Protein AF-A0AAW1QPU3-F1 (afdb_monomer)

Secondary structure (DSSP, 8-state):
------------------------PPP--PPPPPPPPHHHHHHHHHHHHTTT-GGGGEEEEEEE-TTS-EEEEEEE---BSTTSS-EEEEEETTSHHHHHHHHT--EEEEEEEETTTTEEEEEEEEEEEE-TT---HHHHHHHHHHHHTS-HHHHHTTTSSPTTSPP--GGGG-PPPPPTTSPPPTTEEEEEEEEEEEEEEETTTTEEEEEEEEE-TTS-EEEEEEEE--

Structure (mmCIF, N/CA/C/O backbone):
data_AF-A0AAW1QPU3-F1
#
_entry.id   AF-A0AAW1QPU3-F1
#
loop_
_atom_site.group_PDB
_atom_site.id
_atom_site.type_symbol
_atom_site.label_atom_id
_atom_site.label_alt_id
_atom_site.label_comp_id
_atom_site.label_asym_id
_atom_site.label_entity_id
_atom_site.label_seq_id
_atom_site.pdbx_PDB_ins_code
_atom_site.Cartn_x
_atom_site.Cartn_y
_atom_site.Cartn_z
_atom_site.occupancy
_atom_site.B_iso_or_equiv
_atom_site.auth_seq_id
_atom_site.auth_comp_id
_atom_site.auth_asym_id
_atom_site.auth_atom_id
_atom_site.pdbx_PDB_model_num
ATOM 1 N N . MET A 1 1 ? -73.238 76.277 -28.453 1.00 35.28 1 MET A N 1
ATOM 2 C CA . MET A 1 1 ? -73.235 77.419 -27.515 1.00 35.28 1 MET A CA 1
ATOM 3 C C . MET A 1 1 ? -72.398 77.045 -26.301 1.00 35.28 1 MET A C 1
ATOM 5 O O . MET A 1 1 ? -72.672 76.022 -25.701 1.00 35.28 1 MET A O 1
ATOM 9 N N . LEU A 1 2 ? -71.354 77.845 -26.065 1.00 37.78 2 LEU A N 1
ATOM 10 C CA . LEU A 1 2 ? -70.675 78.222 -24.812 1.00 37.78 2 LEU A CA 1
ATOM 11 C C . LEU A 1 2 ? -70.796 77.368 -23.531 1.00 37.78 2 LEU A C 1
ATOM 13 O O . LEU A 1 2 ? -71.891 77.138 -23.033 1.00 37.78 2 LEU A O 1
ATOM 17 N N . GLY A 1 3 ? -69.636 77.164 -22.887 1.00 34.03 3 GLY A N 1
ATOM 18 C CA . GLY A 1 3 ? -69.500 77.151 -21.419 1.00 34.03 3 GLY A CA 1
ATOM 19 C C . GLY A 1 3 ? -68.443 76.172 -20.895 1.00 34.03 3 GLY A C 1
ATOM 20 O O . GLY A 1 3 ? -68.770 75.029 -20.630 1.00 34.03 3 GLY A O 1
ATOM 21 N N . ARG A 1 4 ? -67.152 76.538 -20.916 1.00 39.69 4 ARG A N 1
ATOM 22 C CA . ARG A 1 4 ? -66.326 77.007 -19.768 1.00 39.69 4 ARG A CA 1
ATOM 23 C C . ARG A 1 4 ? -65.767 75.903 -18.842 1.00 39.69 4 ARG A C 1
ATOM 25 O O . ARG A 1 4 ? -66.503 75.267 -18.103 1.00 39.69 4 ARG A O 1
ATOM 32 N N . GLN A 1 5 ? -64.431 75.800 -18.826 1.00 38.72 5 GLN A N 1
ATOM 33 C CA . GLN A 1 5 ? -63.615 75.318 -17.694 1.00 38.72 5 GLN A CA 1
ATOM 34 C C . GLN A 1 5 ? -63.672 76.311 -16.510 1.00 38.72 5 GLN A C 1
ATOM 36 O O . GLN A 1 5 ? -64.099 77.457 -16.697 1.00 38.72 5 GLN A O 1
ATOM 41 N N . PRO A 1 6 ? -63.186 75.914 -15.317 1.00 51.56 6 PRO A N 1
ATOM 42 C CA . PRO A 1 6 ? -61.872 76.422 -14.897 1.00 51.56 6 PRO A CA 1
ATOM 43 C C . PRO A 1 6 ? -61.001 75.404 -14.125 1.00 51.56 6 PRO A C 1
ATOM 45 O O . PRO A 1 6 ? -61.334 74.233 -13.985 1.00 51.56 6 PRO A O 1
ATOM 48 N N . ALA A 1 7 ? -59.833 75.895 -13.710 1.00 38.59 7 ALA A N 1
ATOM 49 C CA . ALA A 1 7 ? -58.580 75.199 -13.471 1.00 38.59 7 ALA A CA 1
ATOM 50 C C . ALA A 1 7 ? -58.258 74.849 -12.004 1.00 38.59 7 ALA A C 1
ATOM 52 O O . ALA A 1 7 ? -58.725 75.516 -11.090 1.00 38.59 7 ALA A O 1
ATOM 53 N N . GLY A 1 8 ? -57.323 73.898 -11.855 1.00 33.78 8 GLY A N 1
ATOM 54 C CA . GLY A 1 8 ? -56.148 73.983 -10.975 1.00 33.78 8 GLY A CA 1
ATOM 55 C C . GLY A 1 8 ? -56.312 73.638 -9.491 1.00 33.78 8 GLY A C 1
ATOM 56 O O . GLY A 1 8 ? -56.999 74.343 -8.767 1.00 33.78 8 GLY A O 1
ATOM 57 N N . LEU A 1 9 ? -55.559 72.636 -9.021 1.00 33.91 9 LEU A N 1
ATOM 58 C CA . LEU A 1 9 ? -54.462 72.802 -8.051 1.00 33.91 9 LEU A CA 1
ATOM 59 C C . LEU A 1 9 ? -53.760 71.456 -7.795 1.00 33.91 9 LEU A C 1
ATOM 61 O O . LEU A 1 9 ? -54.367 70.391 -7.816 1.00 33.91 9 LEU A O 1
ATOM 65 N N . SER A 1 10 ? -52.447 71.563 -7.639 1.00 35.38 10 SER A N 1
ATOM 66 C CA . SER A 1 10 ? -51.419 70.544 -7.435 1.00 35.38 10 SER A CA 1
ATOM 67 C C . SER A 1 10 ? -51.525 69.812 -6.100 1.00 35.38 10 SER A C 1
ATOM 69 O O . SER A 1 10 ? -51.791 70.465 -5.095 1.00 35.38 10 SER A O 1
ATOM 71 N N . ASP A 1 11 ? -51.119 68.540 -6.057 1.00 37.78 11 ASP A N 1
ATOM 72 C CA . ASP A 1 11 ? -50.381 68.056 -4.891 1.00 37.78 11 ASP A CA 1
ATOM 73 C C . ASP A 1 11 ? -49.365 66.964 -5.248 1.00 37.78 11 ASP A C 1
ATOM 75 O O . ASP A 1 11 ? -49.615 66.075 -6.065 1.00 37.78 11 ASP A O 1
ATOM 79 N N . HIS A 1 12 ? -48.179 67.103 -4.663 1.00 37.47 12 HIS A N 1
ATOM 80 C CA . HIS A 1 12 ? -47.008 66.262 -4.866 1.00 37.47 12 HIS A CA 1
ATOM 81 C C . HIS A 1 12 ? -47.220 64.883 -4.230 1.00 37.47 12 HIS A C 1
ATOM 83 O O . HIS A 1 12 ? -47.425 64.786 -3.022 1.00 37.47 12 HIS A O 1
ATOM 89 N N . HIS A 1 13 ? -47.083 63.805 -5.007 1.00 38.84 13 HIS A N 1
ATOM 90 C CA . HIS A 1 13 ? -46.934 62.460 -4.452 1.00 38.84 13 HIS A CA 1
ATOM 91 C C . HIS A 1 13 ? -45.531 61.932 -4.748 1.00 38.84 13 HIS A C 1
ATOM 93 O O . HIS A 1 13 ? -45.105 61.846 -5.897 1.00 38.84 13 HIS A O 1
ATOM 99 N N . LEU A 1 14 ? -44.800 61.671 -3.668 1.00 39.53 14 LEU A N 1
ATOM 100 C CA . LEU A 1 14 ? -43.432 61.174 -3.634 1.00 39.53 14 LEU A CA 1
ATOM 101 C C . LEU A 1 14 ? -43.383 59.728 -4.148 1.00 39.53 14 LEU A C 1
ATOM 103 O O . LEU A 1 14 ? -44.064 58.853 -3.616 1.00 39.53 14 LEU A O 1
ATOM 107 N N . ASP A 1 15 ? -42.535 59.480 -5.146 1.00 37.28 15 ASP A N 1
ATOM 108 C CA . ASP A 1 15 ? -42.188 58.143 -5.626 1.00 37.28 15 ASP A CA 1
ATOM 109 C C . ASP A 1 15 ? -41.466 57.346 -4.525 1.00 37.28 15 ASP A C 1
ATOM 111 O O . ASP A 1 15 ? -40.251 57.456 -4.327 1.00 37.28 15 ASP A O 1
ATOM 115 N N . HIS A 1 16 ? -42.202 56.489 -3.818 1.00 40.72 16 HIS A N 1
ATOM 116 C CA . HIS A 1 16 ? -41.609 55.413 -3.031 1.00 40.72 16 HIS A CA 1
ATOM 117 C C . HIS A 1 16 ? -41.095 54.326 -3.985 1.00 40.72 16 HIS A C 1
ATOM 119 O O . HIS A 1 16 ? -41.823 53.423 -4.392 1.00 40.72 16 HIS A O 1
ATOM 125 N N . LYS A 1 17 ? -39.802 54.394 -4.328 1.00 38.78 17 LYS A N 1
ATOM 126 C CA . LYS A 1 17 ? -39.070 53.262 -4.910 1.00 38.78 17 LYS A CA 1
ATOM 127 C C . LYS A 1 17 ? -39.096 52.094 -3.922 1.00 38.78 17 LYS A C 1
ATOM 129 O O . LYS A 1 17 ? -38.328 52.060 -2.964 1.00 38.78 17 LYS A O 1
ATOM 134 N N . SER A 1 18 ? -39.964 51.119 -4.169 1.00 37.56 18 SER A N 1
ATOM 135 C CA . SER A 1 18 ? -39.909 49.804 -3.539 1.00 37.56 18 SER A CA 1
ATOM 136 C C . SER A 1 18 ? -38.673 49.063 -4.056 1.00 37.56 18 SER A C 1
ATOM 138 O O . SER A 1 18 ? -38.676 48.516 -5.160 1.00 37.56 18 SER A O 1
ATOM 140 N N . HIS A 1 19 ? -37.587 49.069 -3.287 1.00 38.06 19 HIS A N 1
ATOM 141 C CA . HIS A 1 19 ? -36.479 48.145 -3.504 1.00 38.06 19 HIS A CA 1
ATOM 142 C C . HIS A 1 19 ? -36.934 46.740 -3.109 1.00 38.06 19 HIS A C 1
ATOM 144 O O . HIS A 1 19 ? -37.002 46.397 -1.931 1.00 38.06 19 HIS A O 1
ATOM 150 N N . SER A 1 20 ? -37.273 45.932 -4.113 1.00 37.44 20 SER A N 1
ATOM 151 C CA . SER A 1 20 ? -37.381 44.485 -3.982 1.00 37.44 20 SER A CA 1
ATOM 152 C C . SER A 1 20 ? -36.000 43.938 -3.625 1.00 37.44 20 SER A C 1
ATOM 154 O O . SER A 1 20 ? -35.116 43.867 -4.480 1.00 37.44 20 SER A O 1
ATOM 156 N N . ALA A 1 21 ? -35.795 43.600 -2.354 1.00 40.22 21 ALA A N 1
ATOM 157 C CA . ALA A 1 21 ? -34.623 42.862 -1.920 1.00 40.22 21 ALA A CA 1
ATOM 158 C C . ALA A 1 21 ? -34.667 41.467 -2.558 1.00 40.22 21 ALA A C 1
ATOM 160 O O . ALA A 1 21 ? -35.542 40.655 -2.259 1.00 40.22 21 ALA A O 1
ATOM 161 N N . THR A 1 22 ? -33.743 41.212 -3.478 1.00 39.28 22 THR A N 1
ATOM 162 C CA . THR A 1 22 ? -33.449 39.884 -4.011 1.00 39.28 22 THR A CA 1
ATOM 163 C C . THR A 1 22 ? -33.111 38.960 -2.835 1.00 39.28 22 THR A C 1
ATOM 165 O O . THR A 1 22 ? -32.303 39.361 -1.992 1.00 39.28 22 THR A O 1
ATOM 168 N N . PRO A 1 23 ? -33.689 37.750 -2.724 1.00 41.44 23 PRO A N 1
ATOM 169 C CA . PRO A 1 23 ? -33.280 36.826 -1.679 1.00 41.44 23 PRO A CA 1
ATOM 170 C C . PRO A 1 23 ? -31.808 36.479 -1.904 1.00 41.44 23 PRO A C 1
ATOM 172 O O . PRO A 1 23 ? -31.419 36.012 -2.975 1.00 41.44 23 PRO A O 1
ATOM 175 N N . ILE A 1 24 ? -30.989 36.766 -0.893 1.00 47.94 24 ILE A N 1
ATOM 176 C CA . ILE A 1 24 ? -29.599 36.332 -0.817 1.00 47.94 24 ILE A CA 1
ATOM 177 C C . ILE A 1 24 ? -29.650 34.808 -0.881 1.00 47.94 24 ILE A C 1
ATOM 179 O O . ILE A 1 24 ? -30.160 34.164 0.035 1.00 47.94 24 ILE A O 1
ATOM 183 N N . GLY A 1 25 ? -29.211 34.246 -2.008 1.00 38.62 25 GLY A N 1
ATOM 184 C CA . GLY A 1 25 ? -29.101 32.806 -2.171 1.00 38.62 25 GLY A CA 1
ATOM 185 C C . GLY A 1 25 ? -28.270 32.249 -1.024 1.00 38.62 25 GLY A C 1
ATOM 186 O O . GLY A 1 25 ? -27.187 32.765 -0.743 1.00 38.62 25 GLY A O 1
ATOM 187 N N . ASN A 1 26 ? -28.798 31.228 -0.346 1.00 44.78 26 ASN A N 1
ATOM 188 C CA . ASN A 1 26 ? -28.028 30.467 0.626 1.00 44.78 26 ASN A CA 1
ATOM 189 C C . ASN A 1 26 ? -26.702 30.072 -0.037 1.00 44.78 26 ASN A C 1
ATOM 191 O O . ASN A 1 26 ? -26.741 29.508 -1.137 1.00 44.78 26 ASN A O 1
ATOM 195 N N . PRO A 1 27 ? -25.541 30.371 0.575 1.00 42.47 27 PRO A N 1
ATOM 196 C CA . PRO A 1 27 ? -24.282 29.885 0.049 1.00 42.47 27 PRO A CA 1
ATOM 197 C C . PRO A 1 27 ? -24.395 28.368 -0.034 1.00 42.47 27 PRO A C 1
ATOM 199 O O . PRO A 1 27 ? -24.762 27.716 0.944 1.00 42.47 27 PRO A O 1
ATOM 202 N N . CYS A 1 28 ? -24.163 27.854 -1.243 1.00 47.62 28 CYS A N 1
ATOM 203 C CA . CYS A 1 28 ? -24.098 26.440 -1.563 1.00 47.62 28 CYS A CA 1
ATOM 204 C C . CYS A 1 28 ? -23.269 25.759 -0.469 1.00 47.62 28 CYS A C 1
ATOM 206 O O . CYS A 1 28 ? -22.056 25.963 -0.399 1.00 47.62 28 CYS A O 1
ATOM 208 N N . GLN A 1 29 ? -23.940 25.056 0.448 1.00 43.00 29 GLN A N 1
ATOM 209 C CA . GLN A 1 29 ? -23.271 24.276 1.474 1.00 43.00 29 GLN A CA 1
ATOM 210 C C . GLN A 1 29 ? -22.573 23.157 0.719 1.00 43.00 29 GLN A C 1
ATOM 212 O O . GLN A 1 29 ? -23.202 22.182 0.314 1.00 43.00 29 GLN A O 1
ATOM 217 N N . GLN A 1 30 ? -21.280 23.338 0.460 1.00 41.97 30 GLN A N 1
ATOM 218 C CA . GLN A 1 30 ? -20.448 22.207 0.105 1.00 41.97 30 GLN A CA 1
ATOM 219 C C . GLN A 1 30 ? -20.591 21.198 1.248 1.00 41.97 30 GLN A C 1
ATOM 221 O O . GLN A 1 30 ? -20.543 21.618 2.411 1.00 41.97 30 GLN A O 1
ATOM 226 N N . PRO A 1 31 ? -20.849 19.914 0.952 1.00 41.56 31 PRO A N 1
ATOM 227 C CA . PRO A 1 31 ? -20.955 18.917 2.000 1.00 41.56 31 PRO A CA 1
ATOM 228 C C . PRO A 1 31 ? -19.677 18.982 2.839 1.00 41.56 31 PRO A C 1
ATOM 230 O O . PRO A 1 31 ? -18.569 18.983 2.298 1.00 41.56 31 PRO A O 1
ATOM 233 N N . LEU A 1 32 ? -19.843 19.134 4.156 1.00 44.00 32 LEU A N 1
ATOM 234 C CA . LEU A 1 32 ? -18.728 19.061 5.095 1.00 44.00 32 LEU A CA 1
ATOM 235 C C . LEU A 1 32 ? -17.996 17.736 4.842 1.00 44.00 32 LEU A C 1
ATOM 237 O O . LEU A 1 32 ? -18.673 16.723 4.645 1.00 44.00 32 LEU A O 1
ATOM 241 N N . PRO A 1 33 ? -16.653 17.721 4.821 1.00 53.28 33 PRO A N 1
ATOM 242 C CA . PRO A 1 33 ? -15.919 16.480 4.637 1.00 53.28 33 PRO A CA 1
ATOM 243 C C . PRO A 1 33 ? -16.361 15.487 5.712 1.00 53.28 33 PRO A C 1
ATOM 245 O O . PRO A 1 33 ? -16.407 15.834 6.897 1.00 53.28 33 PRO A O 1
ATOM 248 N N . SER A 1 34 ? -16.723 14.274 5.292 1.00 60.53 34 SER A N 1
ATOM 249 C CA . SER A 1 34 ? -17.056 13.194 6.216 1.00 60.53 34 SER A CA 1
ATOM 250 C C . SER A 1 34 ? -15.918 13.034 7.230 1.00 60.53 34 SER A C 1
ATOM 252 O O . SER A 1 34 ? -14.746 13.098 6.842 1.00 60.53 34 SER A O 1
ATOM 254 N N . PRO A 1 35 ? -16.220 12.876 8.529 1.00 78.62 35 PRO A N 1
ATOM 255 C CA . PRO A 1 35 ? -15.182 12.727 9.537 1.00 78.62 35 PRO A CA 1
ATOM 256 C C . PRO A 1 35 ? -14.310 11.510 9.206 1.00 78.62 35 PRO A C 1
ATOM 258 O O . PRO A 1 35 ? -14.819 10.441 8.881 1.00 78.62 35 PRO A O 1
ATOM 261 N N . MET A 1 36 ? -12.990 11.694 9.280 1.00 85.25 36 MET A N 1
ATOM 262 C CA . MET A 1 36 ? -12.003 10.642 9.025 1.00 85.25 36 MET A CA 1
ATOM 263 C C . MET A 1 36 ? -12.295 9.410 9.892 1.00 85.25 36 MET A C 1
ATOM 265 O O . MET A 1 36 ? -12.554 9.558 11.086 1.00 85.25 36 MET A O 1
ATOM 269 N N . LEU A 1 37 ? -12.205 8.208 9.322 1.00 93.44 37 LEU A N 1
ATOM 270 C CA . LEU A 1 37 ? -12.475 6.962 10.046 1.00 93.44 37 LEU A CA 1
ATOM 271 C C . LEU A 1 37 ? -11.507 6.761 11.225 1.00 93.44 37 LEU A C 1
ATOM 273 O O . LEU A 1 37 ? -10.332 7.120 11.138 1.00 93.44 37 LEU A O 1
ATOM 277 N N . ALA A 1 38 ? -11.969 6.148 12.318 1.00 95.56 38 ALA A N 1
ATOM 278 C CA . ALA A 1 38 ? -11.173 5.975 13.540 1.00 95.56 38 ALA A CA 1
ATOM 279 C C . ALA A 1 38 ? -9.847 5.229 13.291 1.00 95.56 38 ALA A C 1
ATOM 281 O O . ALA A 1 38 ? -8.776 5.726 13.644 1.00 95.56 38 ALA A O 1
ATOM 282 N N . TRP A 1 39 ? -9.883 4.106 12.565 1.00 97.12 39 TRP A N 1
ATOM 283 C CA . TRP A 1 39 ? -8.672 3.363 12.197 1.00 97.12 39 TRP A CA 1
ATOM 284 C C . TRP A 1 39 ? -7.723 4.182 11.307 1.00 97.12 39 TRP A C 1
ATOM 286 O O . TRP A 1 39 ? -6.500 4.072 11.418 1.00 97.12 39 TRP A O 1
ATOM 296 N N . ARG A 1 40 ? -8.269 5.037 10.428 1.00 96.62 40 ARG A N 1
ATOM 297 C CA . ARG A 1 40 ? -7.490 5.914 9.545 1.00 96.62 40 ARG A CA 1
ATOM 298 C C . ARG A 1 40 ? -6.773 6.983 10.366 1.00 96.62 40 ARG A C 1
ATOM 300 O O . ARG A 1 40 ? -5.602 7.276 10.092 1.00 96.62 40 ARG A O 1
ATOM 307 N N . GLN A 1 41 ? -7.446 7.541 11.371 1.00 96.62 41 GLN A N 1
ATOM 308 C CA . GLN A 1 41 ? -6.851 8.473 12.329 1.00 96.62 41 GLN A CA 1
ATOM 309 C C . GLN A 1 41 ? -5.734 7.792 13.130 1.00 96.62 41 GLN A C 1
ATOM 311 O O . GLN A 1 41 ? -4.628 8.335 13.200 1.00 96.62 41 GLN A O 1
ATOM 316 N N . ALA A 1 42 ? -5.985 6.588 13.659 1.00 97.38 42 ALA A N 1
ATOM 317 C CA . ALA A 1 42 ? -4.997 5.799 14.393 1.00 97.38 42 ALA A CA 1
ATOM 318 C C . ALA A 1 42 ? -3.742 5.546 13.544 1.00 97.38 42 ALA A C 1
ATOM 320 O O . ALA A 1 42 ? -2.648 5.946 13.937 1.00 97.38 42 ALA A O 1
ATOM 321 N N . LEU A 1 43 ? -3.903 5.025 12.322 1.00 98.00 43 LEU A N 1
ATOM 322 C CA . LEU A 1 43 ? -2.788 4.777 11.404 1.00 98.00 43 LEU A CA 1
ATOM 323 C C . LEU A 1 43 ? -2.006 6.057 11.058 1.00 98.00 43 LEU A C 1
ATOM 325 O O . LEU A 1 43 ? -0.780 6.021 10.953 1.00 98.00 43 LEU A O 1
ATOM 329 N N . THR A 1 44 ? -2.685 7.200 10.892 1.00 97.12 44 THR A N 1
ATOM 330 C CA . THR A 1 44 ? -2.010 8.496 10.660 1.00 97.12 44 THR A CA 1
ATOM 331 C C . THR A 1 44 ? -1.127 8.872 11.840 1.00 97.12 44 THR A C 1
ATOM 333 O O . THR A 1 44 ? 0.041 9.204 11.657 1.00 97.12 44 THR A O 1
ATOM 336 N N . LYS A 1 45 ? -1.661 8.765 13.059 1.00 97.38 45 LYS A N 1
ATOM 337 C CA . LYS A 1 45 ? -0.922 9.060 14.288 1.00 97.38 45 LYS A CA 1
ATOM 338 C C . LYS A 1 45 ? 0.318 8.169 14.416 1.00 97.38 45 LYS A C 1
ATOM 340 O O . LYS A 1 45 ? 1.385 8.663 14.782 1.00 97.38 45 LYS A O 1
ATOM 345 N N . SER A 1 46 ? 0.201 6.888 14.073 1.00 97.56 46 SER A N 1
ATOM 346 C CA . SER A 1 46 ? 1.312 5.930 14.053 1.00 97.56 46 SER A CA 1
ATOM 347 C C . SER A 1 46 ? 2.378 6.306 13.023 1.00 97.56 46 SER A C 1
ATOM 349 O O . SER A 1 46 ? 3.570 6.339 13.344 1.00 97.56 46 SER A O 1
ATOM 351 N N . LEU A 1 47 ? 1.963 6.662 11.802 1.00 97.31 47 LEU A N 1
ATOM 352 C CA . LEU A 1 47 ? 2.852 7.160 10.749 1.00 97.31 47 LEU A CA 1
ATOM 353 C C . LEU A 1 47 ? 3.615 8.414 11.195 1.00 97.31 47 LEU A C 1
ATOM 355 O O . LEU A 1 47 ? 4.835 8.476 11.029 1.00 97.31 47 LEU A O 1
ATOM 359 N N . ASP A 1 48 ? 2.928 9.375 11.809 1.00 97.00 48 ASP A N 1
ATOM 360 C CA . ASP A 1 48 ? 3.525 10.628 12.278 1.00 97.00 48 ASP A CA 1
ATOM 361 C C . ASP A 1 48 ? 4.522 10.390 13.418 1.00 97.00 48 ASP A C 1
ATOM 363 O O . ASP A 1 48 ? 5.649 10.903 13.386 1.00 97.00 48 ASP A O 1
ATOM 367 N N . ALA A 1 49 ? 4.158 9.542 14.385 1.00 97.00 49 ALA A N 1
ATOM 368 C CA . ALA A 1 49 ? 5.032 9.151 15.491 1.00 97.00 49 ALA A CA 1
ATOM 369 C C . ALA A 1 49 ? 6.312 8.441 15.011 1.00 97.00 49 ALA A C 1
ATOM 371 O O . ALA A 1 49 ? 7.359 8.552 15.650 1.00 97.00 49 ALA A O 1
ATOM 372 N N . ASN A 1 50 ? 6.252 7.759 13.862 1.00 97.44 50 ASN A N 1
ATOM 373 C CA . ASN A 1 50 ? 7.367 7.026 13.259 1.00 97.44 50 ASN A CA 1
ATOM 374 C C . ASN A 1 50 ? 7.952 7.741 12.021 1.00 97.44 50 ASN A C 1
ATOM 376 O O . ASN A 1 50 ? 8.717 7.145 11.258 1.00 97.44 50 ASN A O 1
ATOM 380 N N . SER A 1 51 ? 7.632 9.020 11.806 1.00 95.56 51 SER A N 1
ATOM 381 C CA . SER A 1 51 ? 8.016 9.784 10.603 1.00 95.56 51 SER A CA 1
ATOM 382 C C . SER A 1 51 ? 9.530 9.928 10.410 1.00 95.56 51 SER A C 1
ATOM 384 O O . SER A 1 51 ? 10.011 10.048 9.283 1.00 95.56 51 SER A O 1
ATOM 386 N N . LYS A 1 52 ? 10.300 9.870 11.504 1.00 95.75 52 LYS A N 1
ATOM 387 C CA . LYS A 1 52 ? 11.774 9.911 11.493 1.00 95.75 52 LYS A CA 1
ATOM 388 C C . LYS A 1 52 ? 12.422 8.590 11.082 1.00 95.75 52 LYS A C 1
ATOM 390 O O . LYS A 1 52 ? 13.628 8.558 10.853 1.00 95.75 52 LYS A O 1
ATOM 395 N N . VAL A 1 53 ? 11.647 7.512 11.002 1.00 94.00 53 VAL A N 1
ATOM 396 C CA . VAL A 1 53 ? 12.114 6.172 10.653 1.00 94.00 53 VAL A CA 1
ATOM 397 C C . VAL A 1 53 ? 11.767 5.912 9.186 1.00 94.00 53 VAL A C 1
ATOM 399 O O . VAL A 1 53 ? 10.604 5.672 8.885 1.00 94.00 53 VAL A O 1
ATOM 402 N N . PRO A 1 54 ? 12.724 5.932 8.236 1.00 90.06 54 PRO A N 1
ATOM 403 C CA . PRO A 1 54 ? 12.396 5.860 6.806 1.00 90.06 54 PRO A CA 1
ATOM 404 C C . PRO A 1 54 ? 11.611 4.604 6.407 1.00 90.06 54 PRO A C 1
ATOM 406 O O . PRO A 1 54 ? 10.751 4.649 5.528 1.00 90.06 54 PRO A O 1
ATOM 409 N N . PHE A 1 55 ? 11.893 3.484 7.075 1.00 93.50 55 PHE A N 1
ATOM 410 C CA . PHE A 1 55 ? 11.239 2.200 6.837 1.00 93.50 55 PHE A CA 1
ATOM 411 C C . PHE A 1 55 ? 9.886 2.052 7.549 1.00 93.50 55 PHE A C 1
ATOM 413 O O . PHE A 1 55 ? 9.242 1.024 7.378 1.00 93.50 55 PHE A O 1
ATOM 420 N N . SER A 1 56 ? 9.401 3.064 8.280 1.00 96.19 56 SER A N 1
ATOM 421 C CA . SER A 1 56 ? 8.037 3.052 8.835 1.00 96.19 56 SER A CA 1
ATOM 422 C C . SER A 1 56 ? 6.964 3.071 7.750 1.00 96.19 56 SER A C 1
ATOM 424 O O . SER A 1 56 ? 5.837 2.679 8.009 1.00 96.19 56 SER A O 1
ATOM 426 N N . LYS A 1 57 ? 7.315 3.461 6.517 1.00 96.62 57 LYS A N 1
ATOM 427 C CA . LYS A 1 57 ? 6.449 3.366 5.332 1.00 96.62 57 LYS A CA 1
ATOM 428 C C . LYS A 1 57 ? 6.427 1.972 4.698 1.00 96.62 57 LYS A C 1
ATOM 430 O O . LYS A 1 57 ? 5.769 1.788 3.675 1.00 96.62 57 LYS A O 1
ATOM 435 N N . PHE A 1 58 ? 7.197 1.017 5.217 1.00 98.12 58 PHE A N 1
ATOM 436 C CA . PHE A 1 58 ? 7.285 -0.327 4.656 1.00 98.12 58 PHE A CA 1
ATOM 437 C C . PHE A 1 58 ? 6.341 -1.266 5.395 1.00 98.12 58 PHE A C 1
ATOM 439 O O . PHE A 1 58 ? 6.349 -1.324 6.621 1.00 98.12 58 PHE A O 1
ATOM 446 N N . PHE A 1 59 ? 5.579 -2.048 4.640 1.00 98.50 59 PHE A N 1
ATOM 447 C CA . PHE A 1 59 ? 4.652 -3.038 5.181 1.00 98.50 59 PHE A CA 1
ATOM 448 C C . PHE A 1 59 ? 4.765 -4.358 4.424 1.00 98.50 59 PHE A C 1
ATOM 450 O O . PHE A 1 59 ? 5.297 -4.404 3.313 1.00 98.50 59 PHE A O 1
ATOM 457 N N . GLN A 1 60 ? 4.275 -5.443 5.013 1.00 98.50 60 GLN A N 1
ATOM 458 C CA . GLN A 1 60 ? 4.217 -6.756 4.381 1.00 98.50 60 GLN A CA 1
ATOM 459 C C . GLN A 1 60 ? 2.849 -6.950 3.725 1.00 98.50 60 GLN A C 1
ATOM 461 O O . GLN A 1 60 ? 1.833 -6.762 4.379 1.00 98.50 60 GLN A O 1
ATOM 466 N N . LEU A 1 61 ? 2.820 -7.326 2.447 1.00 97.69 61 LEU A N 1
ATOM 467 C CA . LEU A 1 61 ? 1.593 -7.606 1.702 1.00 97.69 61 LEU A CA 1
ATOM 468 C C . LEU A 1 61 ? 1.440 -9.110 1.460 1.00 97.69 61 LEU A C 1
ATOM 470 O O . LEU A 1 61 ? 2.135 -9.686 0.610 1.00 97.69 61 LEU A O 1
ATOM 474 N N . ALA A 1 62 ? 0.485 -9.727 2.143 1.00 96.31 62 ALA A N 1
ATOM 475 C CA . ALA A 1 62 ? 0.061 -11.093 1.897 1.00 96.31 62 ALA A CA 1
ATOM 476 C C . ALA A 1 62 ? -0.978 -11.142 0.766 1.00 96.31 62 ALA A C 1
ATOM 478 O O . ALA A 1 62 ? -1.950 -10.392 0.763 1.00 96.31 62 ALA A O 1
ATOM 479 N N . THR A 1 63 ? -0.769 -12.036 -0.202 1.00 93.88 63 THR A N 1
ATOM 480 C CA . THR A 1 63 ? -1.734 -12.330 -1.277 1.00 93.88 63 THR A CA 1
ATOM 481 C C . THR A 1 63 ? -1.832 -13.839 -1.490 1.00 93.88 63 THR A C 1
ATOM 483 O O . THR A 1 63 ? -0.952 -14.593 -1.058 1.00 93.88 63 THR A O 1
ATOM 486 N N . ILE A 1 64 ? -2.875 -14.282 -2.192 1.00 90.88 64 ILE A N 1
ATOM 487 C CA . ILE A 1 64 ? -3.080 -15.688 -2.557 1.00 90.88 64 ILE A CA 1
ATOM 488 C C . ILE A 1 64 ? -2.704 -15.904 -4.024 1.00 90.88 64 ILE A C 1
ATOM 490 O O . ILE A 1 64 ? -3.113 -15.151 -4.905 1.00 90.88 64 ILE A O 1
ATOM 494 N N . ARG A 1 65 ? -1.885 -16.922 -4.282 1.00 88.81 65 ARG A N 1
ATOM 495 C CA . ARG A 1 65 ? -1.509 -17.356 -5.633 1.00 88.81 65 ARG A CA 1
ATOM 496 C C . ARG A 1 65 ? -2.624 -18.182 -6.268 1.00 88.81 65 ARG A C 1
ATOM 498 O O . ARG A 1 65 ? -3.399 -18.807 -5.557 1.00 88.81 65 ARG A O 1
ATOM 505 N N . HIS A 1 66 ? -2.592 -18.321 -7.593 1.00 86.06 66 HIS A N 1
ATOM 506 C CA . HIS A 1 66 ? -3.516 -19.195 -8.339 1.00 86.06 66 HIS A CA 1
ATOM 507 C C . HIS A 1 66 ? -3.574 -20.663 -7.860 1.00 86.06 66 HIS A C 1
ATOM 509 O O . HIS A 1 66 ? -4.574 -21.337 -8.074 1.00 86.06 66 HIS A O 1
ATOM 515 N N . ASP A 1 67 ? -2.507 -21.176 -7.234 1.00 88.88 67 ASP A N 1
ATOM 516 C CA . ASP A 1 67 ? -2.447 -22.528 -6.659 1.00 88.88 67 ASP A CA 1
ATOM 517 C C . ASP A 1 67 ? -2.962 -22.588 -5.207 1.00 88.88 67 ASP A C 1
ATOM 519 O O . ASP A 1 67 ? -2.732 -23.573 -4.506 1.00 88.88 67 ASP A O 1
ATOM 523 N N . GLY A 1 68 ? -3.612 -21.519 -4.734 1.00 88.69 68 GLY A N 1
ATOM 524 C CA . GLY A 1 68 ? -4.147 -21.374 -3.381 1.00 88.69 68 GLY A CA 1
ATOM 525 C C . GLY A 1 68 ? -3.090 -21.129 -2.302 1.00 88.69 68 GLY A C 1
ATOM 526 O O . GLY A 1 68 ? -3.431 -21.010 -1.126 1.00 88.69 68 GLY A O 1
ATOM 527 N N . ARG A 1 69 ? -1.796 -21.058 -2.651 1.00 92.19 69 ARG A N 1
ATOM 528 C CA . ARG A 1 69 ? -0.725 -20.861 -1.664 1.00 92.19 69 ARG A CA 1
ATOM 529 C C . ARG A 1 69 ? -0.542 -19.379 -1.323 1.00 92.19 69 ARG A C 1
ATOM 531 O O . ARG A 1 69 ? -0.553 -18.540 -2.228 1.00 92.19 69 ARG A O 1
ATOM 538 N N . PRO A 1 70 ? -0.276 -19.039 -0.049 1.00 93.25 70 PRO A N 1
ATOM 539 C CA . PRO A 1 70 ? 0.028 -17.670 0.327 1.00 93.25 70 PRO A CA 1
ATOM 540 C C . PRO A 1 70 ? 1.403 -17.251 -0.198 1.00 93.25 70 PRO A C 1
ATOM 542 O O . PRO A 1 70 ? 2.321 -18.056 -0.386 1.00 93.25 70 PRO A O 1
ATOM 545 N N . THR A 1 71 ? 1.568 -15.953 -0.396 1.00 93.50 71 THR A N 1
ATOM 546 C CA . THR A 1 71 ? 2.849 -15.320 -0.701 1.00 93.50 71 THR A CA 1
ATOM 547 C C . THR A 1 71 ? 2.907 -13.968 -0.007 1.00 93.50 71 THR A C 1
ATOM 549 O O . THR A 1 71 ? 1.888 -13.302 0.148 1.00 93.50 71 THR A O 1
ATOM 552 N N . ASN A 1 72 ? 4.099 -13.572 0.435 1.00 96.19 72 ASN A N 1
ATOM 553 C CA . ASN A 1 72 ? 4.306 -12.351 1.197 1.00 96.19 72 ASN A CA 1
ATOM 554 C C . ASN A 1 72 ? 5.559 -11.619 0.699 1.00 96.19 72 ASN A C 1
ATOM 556 O O . ASN A 1 72 ? 6.493 -1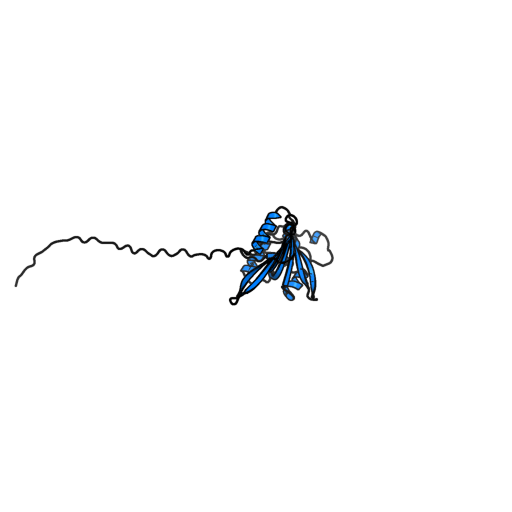2.247 0.196 1.00 96.19 72 ASN A O 1
ATOM 560 N N . ARG A 1 73 ? 5.560 -10.291 0.796 1.00 95.31 73 ARG A N 1
ATOM 561 C CA . ARG A 1 73 ? 6.671 -9.413 0.406 1.00 95.31 73 ARG A CA 1
ATOM 562 C C . ARG A 1 73 ? 6.514 -8.037 1.032 1.00 95.31 73 ARG A C 1
ATOM 564 O O . ARG A 1 73 ? 5.397 -7.606 1.294 1.00 95.31 73 ARG A O 1
ATOM 571 N N . THR A 1 74 ? 7.622 -7.322 1.167 1.00 97.44 74 THR A N 1
ATOM 572 C CA . THR A 1 74 ? 7.606 -5.918 1.573 1.00 97.44 74 THR A CA 1
ATOM 573 C C . THR A 1 74 ? 7.179 -5.016 0.417 1.00 97.44 74 THR A C 1
ATOM 575 O O . THR A 1 74 ? 7.681 -5.155 -0.699 1.00 97.44 74 THR A O 1
ATOM 578 N N . MET A 1 75 ? 6.285 -4.075 0.699 1.00 96.75 75 MET A N 1
ATOM 579 C CA . MET A 1 75 ? 5.847 -3.004 -0.192 1.00 96.75 75 MET A CA 1
ATOM 580 C C . MET A 1 75 ? 6.042 -1.651 0.502 1.00 96.75 75 MET A C 1
ATOM 582 O O . MET A 1 75 ? 6.284 -1.586 1.708 1.00 96.75 75 MET A O 1
ATOM 586 N N . VAL A 1 76 ? 5.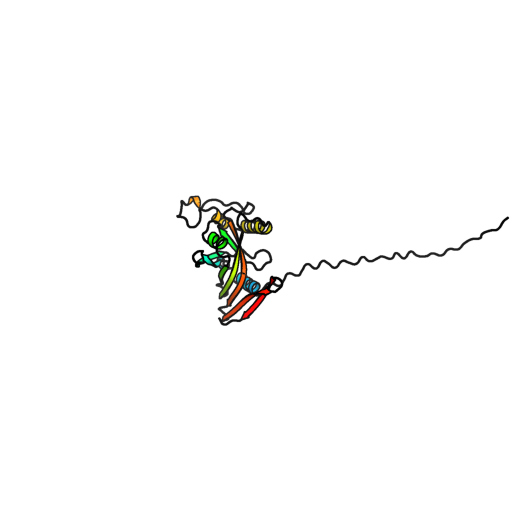962 -0.565 -0.267 1.00 97.19 76 VAL A N 1
ATOM 587 C CA . VAL A 1 76 ? 6.116 0.802 0.244 1.00 97.19 76 VAL A CA 1
ATOM 588 C C . VAL A 1 76 ? 4.782 1.518 0.136 1.00 97.19 76 VAL A C 1
ATOM 590 O O . VAL A 1 76 ? 4.239 1.625 -0.963 1.00 97.19 76 VAL A O 1
ATOM 593 N N . PHE A 1 77 ? 4.292 2.033 1.256 1.00 97.94 77 PHE A N 1
ATOM 594 C CA . PHE A 1 77 ? 3.139 2.917 1.312 1.00 97.94 77 PHE A CA 1
ATOM 595 C C . PHE A 1 77 ? 3.416 4.226 0.562 1.00 97.94 77 PHE A C 1
ATOM 597 O O . PHE A 1 77 ? 4.427 4.894 0.801 1.00 97.94 77 PHE A O 1
ATOM 604 N N . ARG A 1 78 ? 2.515 4.583 -0.358 1.00 96.94 78 ARG A N 1
ATOM 605 C CA . ARG A 1 78 ? 2.628 5.742 -1.259 1.00 96.94 78 ARG A CA 1
ATOM 606 C C . ARG A 1 78 ? 1.576 6.820 -0.988 1.00 96.94 78 ARG A C 1
ATOM 608 O O . ARG A 1 78 ? 1.406 7.704 -1.811 1.00 96.94 78 ARG A O 1
ATOM 615 N N . GLY A 1 79 ? 0.921 6.790 0.170 1.00 96.69 79 GLY A N 1
ATOM 616 C CA . GLY A 1 79 ? -0.125 7.754 0.508 1.00 96.69 79 GLY A CA 1
ATOM 617 C C . GLY A 1 79 ? -1.527 7.180 0.346 1.00 96.69 79 GLY A C 1
ATOM 618 O O . GLY A 1 79 ? -1.712 6.016 -0.024 1.00 96.69 79 GLY A O 1
ATOM 619 N N . PHE A 1 80 ? -2.513 8.012 0.650 1.00 97.06 80 PHE A N 1
ATOM 620 C CA . PHE A 1 80 ? -3.921 7.685 0.474 1.00 97.06 80 PHE A CA 1
ATOM 621 C C . PHE A 1 80 ? -4.400 8.149 -0.894 1.00 97.06 80 PHE A C 1
ATOM 623 O O . PHE A 1 80 ? -3.893 9.122 -1.452 1.00 97.06 80 PHE A O 1
ATOM 630 N N . TYR A 1 81 ? -5.347 7.414 -1.464 1.00 96.69 81 TYR A N 1
ATOM 631 C CA . TYR A 1 81 ? -5.917 7.758 -2.752 1.00 96.69 81 TYR A CA 1
ATOM 632 C C . TYR A 1 81 ? -6.863 8.950 -2.591 1.00 96.69 81 TYR A C 1
ATOM 634 O O . TYR A 1 81 ? -7.964 8.791 -2.055 1.00 96.69 81 TYR A O 1
ATOM 642 N N . LYS A 1 82 ? -6.448 10.125 -3.087 1.00 91.75 82 LYS A N 1
ATOM 643 C CA . LYS A 1 82 ? -7.190 11.392 -2.936 1.00 91.75 82 LYS A CA 1
ATOM 644 C C . LYS A 1 82 ? -7.542 11.622 -1.449 1.00 91.75 82 LYS A C 1
ATOM 646 O O . LYS A 1 82 ? -6.769 11.246 -0.572 1.00 91.75 82 LYS A O 1
ATOM 651 N N . ASP A 1 83 ? -8.723 12.163 -1.173 1.00 88.50 83 ASP A N 1
ATOM 652 C CA . ASP A 1 83 ? -9.250 12.367 0.181 1.00 88.50 83 ASP A CA 1
ATOM 653 C C . ASP A 1 83 ? -10.052 11.152 0.693 1.00 88.50 83 ASP A C 1
ATOM 655 O O . ASP A 1 83 ? -11.042 11.306 1.402 1.00 88.50 83 ASP A O 1
ATOM 659 N N . THR A 1 84 ? -9.666 9.931 0.297 1.00 92.94 84 THR A N 1
ATOM 660 C CA . THR A 1 84 ? -10.320 8.684 0.743 1.00 92.94 84 THR A CA 1
ATOM 661 C C . THR A 1 84 ? -9.451 7.913 1.734 1.00 92.94 84 THR A C 1
ATOM 663 O O . THR A 1 84 ? -8.262 8.187 1.891 1.00 92.94 84 THR A O 1
ATOM 666 N N . ASP A 1 85 ? -10.013 6.880 2.358 1.00 93.69 85 ASP A N 1
ATOM 667 C CA . ASP A 1 85 ? -9.270 5.999 3.265 1.00 93.69 85 ASP A CA 1
ATOM 668 C C . ASP A 1 85 ? -8.491 4.887 2.542 1.00 93.69 85 ASP A C 1
ATOM 670 O O . ASP A 1 85 ? -7.821 4.074 3.170 1.00 93.69 85 ASP A O 1
ATOM 674 N N . ARG A 1 86 ? -8.525 4.843 1.207 1.00 96.44 86 ARG A N 1
ATOM 675 C CA . ARG A 1 86 ? -7.873 3.780 0.433 1.00 96.44 86 ARG A CA 1
ATOM 676 C C . ARG A 1 86 ? -6.364 3.979 0.365 1.00 96.44 86 ARG A C 1
ATOM 678 O O . ARG A 1 86 ? -5.888 5.064 0.031 1.00 96.44 86 ARG A O 1
ATOM 685 N N . LEU A 1 87 ? -5.599 2.924 0.637 1.00 98.12 87 LEU A N 1
ATOM 686 C CA . LEU A 1 87 ? -4.135 2.985 0.630 1.00 98.12 87 LEU A CA 1
ATOM 687 C C . LEU A 1 87 ? -3.602 2.814 -0.788 1.00 98.12 87 LEU A C 1
ATOM 689 O O . LEU A 1 87 ? -4.151 2.048 -1.576 1.00 98.12 87 LEU A O 1
ATOM 693 N N . THR A 1 88 ? -2.480 3.463 -1.089 1.00 98.38 88 THR A N 1
ATOM 694 C CA . THR A 1 88 ? -1.799 3.299 -2.373 1.00 98.38 88 THR A CA 1
ATOM 695 C C . THR A 1 88 ? -0.391 2.742 -2.225 1.00 98.38 88 THR A C 1
ATOM 697 O O . THR A 1 88 ? 0.320 2.992 -1.246 1.00 98.38 88 THR A O 1
ATOM 700 N N . PHE A 1 89 ? 0.021 1.975 -3.227 1.00 97.62 89 PHE A N 1
ATOM 701 C CA . PHE A 1 89 ? 1.391 1.516 -3.432 1.00 97.62 89 PHE A CA 1
ATOM 702 C C . PHE A 1 89 ? 1.617 1.210 -4.917 1.00 97.62 89 PHE A C 1
ATOM 704 O O . PHE A 1 89 ? 0.695 1.286 -5.723 1.00 97.62 89 PHE A O 1
ATOM 711 N N . THR A 1 90 ? 2.847 0.891 -5.316 1.00 96.44 90 THR A N 1
ATOM 712 C CA . THR A 1 90 ? 3.187 0.650 -6.728 1.00 96.44 90 THR A CA 1
ATOM 713 C C . THR A 1 90 ? 3.712 -0.762 -6.951 1.00 96.44 90 THR A C 1
ATOM 715 O O . THR A 1 90 ? 4.323 -1.368 -6.068 1.00 96.44 90 THR A O 1
ATOM 718 N N . THR A 1 91 ? 3.462 -1.317 -8.136 1.00 94.12 91 THR A N 1
ATOM 719 C CA . THR A 1 91 ? 3.978 -2.634 -8.542 1.00 94.12 91 THR A CA 1
ATOM 720 C C . THR A 1 91 ? 4.313 -2.651 -10.030 1.00 94.12 91 THR A C 1
ATOM 722 O O . THR A 1 91 ? 3.910 -1.763 -10.774 1.00 94.12 91 THR A O 1
ATOM 725 N N . ASP A 1 92 ? 5.055 -3.671 -10.454 1.00 93.75 92 ASP A N 1
ATOM 726 C CA . ASP A 1 92 ? 5.411 -3.906 -11.851 1.00 93.75 92 ASP A CA 1
ATOM 727 C C . ASP A 1 92 ? 4.464 -4.942 -12.472 1.00 93.75 92 ASP A C 1
ATOM 729 O O . ASP A 1 92 ? 4.316 -6.042 -11.918 1.00 93.75 92 ASP A O 1
ATOM 733 N N . ILE A 1 93 ? 3.874 -4.609 -13.624 1.00 90.94 93 ILE A N 1
ATOM 734 C CA . ILE A 1 93 ? 2.966 -5.471 -14.401 1.00 90.94 93 ILE A CA 1
ATOM 735 C C . ILE A 1 93 ? 3.597 -6.829 -14.750 1.00 90.94 93 ILE A C 1
ATOM 737 O O . ILE A 1 93 ? 2.923 -7.837 -14.905 1.00 90.94 93 ILE A O 1
ATOM 741 N N . ARG A 1 94 ? 4.927 -6.884 -14.864 1.00 89.69 94 ARG A N 1
ATOM 742 C CA . ARG A 1 94 ? 5.680 -8.077 -15.274 1.00 89.69 94 ARG A CA 1
ATOM 743 C C . ARG A 1 94 ? 5.976 -9.008 -14.102 1.00 89.69 94 ARG A C 1
ATOM 745 O O . ARG A 1 94 ? 6.578 -10.064 -14.302 1.00 89.69 94 ARG A O 1
ATOM 752 N N . SER A 1 95 ? 5.648 -8.597 -12.877 1.00 84.62 95 SER A N 1
ATOM 753 C CA . SER A 1 95 ? 5.923 -9.377 -11.675 1.00 84.62 95 SER A CA 1
ATOM 754 C C . SER A 1 95 ? 4.846 -10.431 -11.439 1.00 84.62 95 SER A C 1
ATOM 756 O O . SER A 1 95 ? 3.670 -10.179 -11.656 1.00 84.62 95 SER A O 1
ATOM 758 N N . LYS A 1 96 ? 5.229 -11.596 -10.901 1.00 79.88 96 LYS A N 1
ATOM 759 C CA . LYS A 1 96 ? 4.292 -12.702 -10.631 1.00 79.88 96 LYS A CA 1
ATOM 760 C C . LYS A 1 96 ? 3.063 -12.284 -9.807 1.00 79.88 96 LYS A C 1
ATOM 762 O O . LYS A 1 96 ? 1.979 -12.807 -10.019 1.00 79.88 96 LYS A O 1
ATOM 767 N N . LYS A 1 97 ? 3.231 -11.324 -8.887 1.00 76.00 97 LYS A N 1
ATOM 768 C CA . LYS A 1 97 ? 2.121 -10.825 -8.065 1.00 76.00 97 LYS A CA 1
ATOM 769 C C . LYS A 1 97 ? 1.073 -10.068 -8.887 1.00 76.00 97 LYS A C 1
ATOM 771 O O . LYS A 1 97 ? -0.074 -10.048 -8.482 1.00 76.00 97 LYS A O 1
ATOM 776 N N . TYR A 1 98 ? 1.448 -9.440 -10.004 1.00 80.00 98 TYR A N 1
ATOM 777 C CA . TYR A 1 98 ? 0.474 -8.794 -10.883 1.00 80.00 98 TYR A CA 1
ATOM 778 C C . TYR A 1 98 ? -0.482 -9.834 -11.475 1.00 80.00 98 TYR A C 1
ATOM 780 O O . TYR A 1 98 ? -1.692 -9.646 -11.397 1.00 80.00 98 TYR A O 1
ATOM 788 N N . ASP A 1 99 ? 0.053 -10.959 -11.963 1.00 76.56 99 ASP A N 1
ATOM 789 C CA . ASP A 1 99 ? -0.764 -12.060 -12.479 1.00 76.56 99 ASP A CA 1
ATOM 790 C C . ASP A 1 99 ? -1.714 -12.589 -11.392 1.00 76.56 99 ASP A C 1
ATOM 792 O O . ASP A 1 99 ? -2.916 -12.708 -11.633 1.00 76.56 99 ASP A O 1
ATOM 796 N N . ASP A 1 100 ? -1.196 -12.834 -10.180 1.00 74.31 100 ASP A N 1
ATOM 797 C CA . ASP A 1 100 ? -2.001 -13.307 -9.043 1.00 74.31 100 ASP A CA 1
ATOM 798 C C . ASP A 1 100 ? -3.139 -12.310 -8.695 1.00 74.31 100 ASP A C 1
ATOM 800 O O . ASP A 1 100 ? -4.283 -12.719 -8.498 1.00 74.31 100 ASP A O 1
ATOM 804 N N . LEU A 1 101 ? -2.854 -11.001 -8.680 1.00 76.81 101 LEU A N 1
ATOM 805 C CA . LEU A 1 101 ? -3.818 -9.955 -8.305 1.00 76.81 101 LEU A CA 1
ATOM 806 C C . LEU A 1 101 ? -4.879 -9.675 -9.371 1.00 76.81 101 LEU A C 1
ATOM 808 O O . LEU A 1 101 ? -6.044 -9.462 -9.044 1.00 76.81 101 LEU A O 1
ATOM 812 N N . ARG A 1 102 ? -4.488 -9.636 -10.648 1.00 73.19 102 ARG A N 1
ATOM 813 C CA . ARG A 1 102 ? -5.414 -9.274 -11.728 1.00 73.19 102 ARG A CA 1
ATOM 814 C C . ARG A 1 102 ? -6.327 -10.429 -12.119 1.00 73.19 102 ARG A C 1
ATOM 816 O O . ARG A 1 102 ? -7.462 -10.190 -12.518 1.00 73.19 102 ARG A O 1
ATOM 823 N N . THR A 1 103 ? -5.834 -11.664 -12.046 1.00 69.94 103 THR A N 1
ATOM 824 C CA . THR A 1 103 ? -6.535 -12.814 -12.640 1.00 69.94 103 THR A CA 1
ATOM 825 C C . THR A 1 103 ? -7.182 -13.745 -11.627 1.00 69.94 103 THR A C 1
ATOM 827 O O . THR A 1 103 ? -8.102 -14.468 -12.000 1.00 69.94 103 THR A O 1
ATOM 830 N N . HIS A 1 104 ? -6.723 -13.747 -10.371 1.00 75.44 104 HIS A N 1
ATOM 831 C CA . HIS A 1 104 ? -7.128 -14.772 -9.412 1.00 75.44 104 HIS A CA 1
ATOM 832 C C . HIS A 1 104 ? -7.885 -14.226 -8.203 1.00 75.44 104 HIS A C 1
ATOM 834 O O . HIS A 1 104 ? -9.024 -14.625 -7.977 1.00 75.44 104 HIS A O 1
ATOM 840 N N . SER A 1 105 ? -7.274 -13.335 -7.420 1.00 82.25 105 SER A N 1
ATOM 841 C CA . SER A 1 105 ? -7.885 -12.824 -6.190 1.00 82.25 105 SER A CA 1
ATOM 842 C C . SER A 1 105 ? -7.501 -11.374 -5.947 1.00 82.25 105 SER A C 1
ATOM 844 O O . SER A 1 105 ? -6.317 -11.036 -5.944 1.00 82.25 105 SER A O 1
ATOM 846 N N . LYS A 1 106 ? -8.508 -10.540 -5.674 1.00 91.81 106 LYS A N 1
ATOM 847 C CA . LYS A 1 106 ? -8.316 -9.155 -5.225 1.00 91.81 106 LYS A CA 1
ATOM 848 C C . LYS A 1 106 ? -8.012 -9.068 -3.731 1.00 91.81 106 LYS A C 1
ATOM 850 O O . LYS A 1 106 ? -7.338 -8.127 -3.322 1.00 91.81 106 LYS A O 1
ATOM 855 N N . ALA A 1 107 ? -8.436 -10.071 -2.962 1.00 94.25 107 ALA A N 1
ATOM 856 C CA . ALA A 1 107 ? -8.256 -10.106 -1.522 1.00 94.25 107 ALA A CA 1
ATOM 857 C C . ALA A 1 107 ? -6.771 -10.145 -1.142 1.00 94.25 107 ALA A C 1
ATOM 859 O O . ALA A 1 107 ? -5.994 -10.973 -1.643 1.00 94.25 107 ALA A O 1
ATOM 860 N N . ALA A 1 108 ? -6.396 -9.260 -0.226 1.00 96.00 108 ALA A N 1
ATOM 861 C CA . ALA A 1 108 ? -5.065 -9.160 0.336 1.00 96.00 108 ALA A CA 1
ATOM 862 C C . ALA A 1 108 ? -5.120 -8.709 1.798 1.00 96.00 108 ALA A C 1
ATOM 864 O O . ALA A 1 108 ? -6.088 -8.105 2.256 1.00 96.00 108 ALA A O 1
ATOM 865 N N . GLU A 1 109 ? -4.032 -8.967 2.517 1.00 98.25 109 GLU A N 1
ATOM 866 C CA . GLU A 1 109 ? -3.847 -8.451 3.868 1.00 98.25 109 GLU A CA 1
ATOM 867 C C . GLU A 1 109 ? -2.486 -7.769 3.980 1.00 98.25 109 GLU A C 1
ATOM 869 O O . GLU A 1 109 ? -1.452 -8.322 3.592 1.00 98.25 109 GLU A O 1
ATOM 874 N N . ILE A 1 110 ? -2.485 -6.553 4.510 1.00 98.69 110 ILE A N 1
ATOM 875 C CA . ILE A 1 110 ? -1.280 -5.848 4.921 1.00 98.69 110 ILE A CA 1
ATOM 876 C C . ILE A 1 110 ? -1.009 -6.182 6.383 1.00 98.69 110 ILE A C 1
ATOM 878 O O . ILE A 1 110 ? -1.903 -6.042 7.204 1.00 98.69 110 ILE A O 1
ATOM 882 N N . CYS A 1 111 ? 0.228 -6.538 6.720 1.00 98.69 111 CYS A N 1
ATOM 883 C CA . CYS A 1 111 ? 0.739 -6.504 8.087 1.00 98.69 111 CYS A CA 1
ATOM 884 C C . CYS A 1 111 ? 1.781 -5.390 8.192 1.00 98.69 111 CYS A C 1
ATOM 886 O O . CYS A 1 111 ? 2.732 -5.336 7.406 1.00 98.69 111 CYS A O 1
ATOM 888 N N . TRP A 1 112 ? 1.581 -4.476 9.135 1.00 98.62 112 TRP A N 1
ATOM 889 C CA . TRP A 1 112 ? 2.376 -3.267 9.260 1.00 98.62 112 TRP A CA 1
ATOM 890 C C . TRP A 1 112 ? 2.746 -3.016 10.713 1.00 98.62 112 TRP A C 1
ATOM 892 O O . TRP A 1 112 ? 1.902 -2.679 11.538 1.00 98.62 112 TRP A O 1
ATOM 902 N N . TYR A 1 113 ? 4.028 -3.185 11.021 1.00 98.31 113 TYR A N 1
ATOM 903 C CA . TYR A 1 113 ? 4.561 -2.970 12.359 1.00 98.31 113 TYR A CA 1
ATOM 904 C C . TYR A 1 113 ? 5.313 -1.640 12.459 1.00 98.31 113 TYR A C 1
ATOM 906 O O . TYR A 1 113 ? 6.218 -1.368 11.666 1.00 98.31 113 TYR A O 1
ATOM 914 N N . PHE A 1 114 ? 4.973 -0.840 13.468 1.00 98.12 114 PHE A N 1
ATOM 915 C CA . PHE A 1 114 ? 5.613 0.434 13.780 1.00 98.12 114 PHE A CA 1
ATOM 916 C C . PHE A 1 114 ? 6.527 0.282 14.998 1.00 98.12 114 PHE A C 1
ATOM 918 O O . PHE A 1 114 ? 6.085 -0.001 16.115 1.00 98.12 114 PHE A O 1
ATOM 925 N N . THR A 1 115 ? 7.830 0.461 14.784 1.00 96.00 115 THR A N 1
ATOM 926 C CA . THR A 1 115 ? 8.854 0.112 15.777 1.00 96.00 115 THR A CA 1
ATOM 927 C C . THR A 1 115 ? 8.921 1.083 16.952 1.00 96.00 115 THR A C 1
ATOM 929 O O . THR A 1 115 ? 9.117 0.635 18.082 1.00 96.00 115 THR A O 1
ATOM 932 N N . GLU A 1 116 ? 8.739 2.388 16.721 1.00 96.12 116 GLU A N 1
ATOM 933 C CA . GLU A 1 116 ? 8.895 3.409 17.769 1.00 96.12 116 GLU A CA 1
ATOM 934 C C . GLU A 1 116 ? 7.710 3.431 18.728 1.00 96.12 116 GLU A C 1
ATOM 936 O O . GLU A 1 116 ? 7.884 3.571 19.939 1.00 96.12 116 GLU A O 1
ATOM 941 N N . SER A 1 117 ? 6.497 3.276 18.205 1.00 95.69 117 SER A N 1
ATOM 942 C CA . SER A 1 117 ? 5.262 3.224 18.993 1.00 95.69 117 SER A CA 1
ATOM 943 C C . SER A 1 117 ? 4.950 1.821 19.522 1.00 95.69 117 SER A C 1
ATOM 945 O O . SER A 1 117 ? 4.260 1.706 20.534 1.00 95.69 117 SER A O 1
ATOM 947 N N . ARG A 1 118 ? 5.552 0.775 18.934 1.00 97.25 118 ARG A N 1
ATOM 948 C CA . ARG A 1 118 ? 5.323 -0.648 19.243 1.00 97.25 118 ARG A CA 1
ATOM 949 C C . ARG A 1 118 ? 3.866 -1.054 19.039 1.00 97.25 118 ARG A C 1
ATOM 951 O O . ARG A 1 118 ? 3.208 -1.549 19.951 1.00 97.25 118 ARG A O 1
ATOM 958 N N . GLU A 1 119 ? 3.394 -0.855 17.823 1.00 97.56 119 GLU A N 1
ATOM 959 C CA . GLU A 1 119 ? 2.033 -1.182 17.409 1.00 97.56 119 GLU A CA 1
ATOM 960 C C . GLU A 1 119 ? 2.031 -1.915 16.067 1.00 97.56 119 GLU A C 1
ATOM 962 O O . GLU A 1 119 ? 2.960 -1.775 15.265 1.00 97.56 119 GLU A O 1
ATOM 967 N N . GLN A 1 120 ? 0.996 -2.715 15.836 1.00 98.50 120 GLN A N 1
ATOM 968 C CA . GLN A 1 120 ? 0.798 -3.469 14.606 1.00 98.50 120 GLN A CA 1
ATOM 969 C C . GLN A 1 120 ? -0.584 -3.173 14.038 1.00 98.50 120 GLN A C 1
ATOM 971 O O . GLN A 1 120 ? -1.567 -3.259 14.761 1.00 98.50 120 GLN A O 1
ATOM 976 N N . PHE A 1 121 ? -0.653 -2.916 12.736 1.00 98.75 121 PHE A N 1
ATOM 977 C CA . PHE A 1 121 ? -1.895 -2.875 11.975 1.00 98.75 121 PHE A CA 1
ATOM 978 C C . PHE A 1 121 ? -1.935 -4.068 11.028 1.00 98.75 121 PHE A C 1
ATOM 980 O O . PHE A 1 121 ? -0.994 -4.290 10.260 1.00 98.75 121 PHE A O 1
ATOM 987 N N . ARG A 1 122 ? -3.032 -4.820 11.055 1.00 98.81 122 ARG A N 1
ATOM 988 C CA . ARG A 1 122 ? -3.394 -5.758 9.994 1.00 98.81 122 ARG A CA 1
ATOM 989 C C . ARG A 1 122 ? -4.579 -5.178 9.244 1.00 98.81 122 ARG A C 1
ATOM 991 O O . ARG A 1 122 ? -5.625 -4.996 9.850 1.00 98.81 122 ARG A O 1
ATOM 998 N N . LEU A 1 123 ? -4.404 -4.844 7.970 1.00 98.69 123 LEU A N 1
ATOM 999 C CA . LEU A 1 123 ? -5.459 -4.265 7.137 1.00 98.69 123 LEU A CA 1
ATOM 1000 C C . LEU A 1 123 ? -5.868 -5.295 6.094 1.00 98.69 123 LEU A C 1
ATOM 1002 O O . LEU A 1 123 ? -5.042 -5.670 5.263 1.00 98.69 123 LEU A O 1
ATOM 1006 N N . ASN A 1 124 ? -7.113 -5.749 6.137 1.00 98.25 124 ASN A N 1
ATOM 1007 C CA . ASN A 1 124 ? -7.676 -6.690 5.177 1.00 98.25 124 ASN A CA 1
ATOM 1008 C C . ASN A 1 124 ? -8.564 -5.942 4.178 1.00 98.25 124 ASN A C 1
ATOM 1010 O O . ASN A 1 124 ? -9.251 -4.984 4.544 1.00 98.25 124 ASN A O 1
ATOM 1014 N N . GLY A 1 125 ? -8.528 -6.342 2.911 1.00 96.56 125 GLY A N 1
ATOM 1015 C CA . GLY A 1 125 ? -9.360 -5.723 1.890 1.00 96.56 125 GLY A CA 1
ATOM 1016 C C . GLY A 1 125 ? -9.004 -6.131 0.469 1.00 96.56 125 GLY A C 1
ATOM 1017 O O . GLY A 1 125 ? -8.171 -7.012 0.235 1.00 96.56 125 GLY A O 1
ATOM 1018 N N . ASP A 1 126 ? -9.623 -5.443 -0.483 1.00 95.62 126 ASP A N 1
ATOM 1019 C CA . ASP A 1 126 ? -9.485 -5.736 -1.904 1.00 95.62 126 ASP A CA 1
ATOM 1020 C C . ASP A 1 126 ? -8.538 -4.770 -2.609 1.00 95.62 126 ASP A C 1
ATOM 1022 O O . ASP A 1 126 ? -8.519 -3.562 -2.369 1.00 95.62 126 ASP A O 1
ATOM 1026 N N . LEU A 1 127 ? -7.760 -5.313 -3.541 1.00 95.62 127 LEU A N 1
ATOM 1027 C CA . LEU A 1 127 ? -6.838 -4.560 -4.375 1.00 95.62 127 LEU A CA 1
ATOM 1028 C C . LEU A 1 127 ? -7.434 -4.277 -5.755 1.00 95.62 127 LEU A C 1
ATOM 1030 O O . LEU A 1 127 ? -7.960 -5.158 -6.435 1.00 95.62 127 LEU A O 1
ATOM 1034 N N . THR A 1 128 ? -7.256 -3.039 -6.205 1.00 95.06 128 THR A N 1
ATOM 1035 C CA . THR A 1 128 ? -7.463 -2.613 -7.591 1.00 95.06 128 THR A CA 1
ATOM 1036 C C . THR A 1 128 ? -6.114 -2.236 -8.185 1.00 95.06 128 THR A C 1
ATOM 1038 O O . THR A 1 128 ? -5.383 -1.428 -7.610 1.00 95.06 128 THR A O 1
ATOM 1041 N N . VAL A 1 129 ? -5.765 -2.833 -9.326 1.00 94.94 129 VAL A N 1
ATOM 1042 C CA . VAL A 1 129 ? -4.504 -2.569 -10.029 1.00 94.94 129 VAL A CA 1
ATOM 1043 C C . VAL A 1 129 ? -4.784 -1.735 -11.270 1.00 94.94 129 VAL A C 1
ATOM 1045 O O . VAL A 1 129 ? -5.516 -2.169 -12.152 1.00 94.94 129 VAL A O 1
ATOM 1048 N N . ILE A 1 130 ? -4.158 -0.565 -11.331 1.00 96.38 130 ILE A N 1
ATOM 1049 C CA . ILE A 1 130 ? -4.283 0.407 -12.406 1.00 96.38 130 ILE A CA 1
ATOM 1050 C C . ILE A 1 130 ? -3.011 0.304 -13.240 1.00 96.38 130 ILE A C 1
ATOM 1052 O O . ILE A 1 130 ? -1.924 0.718 -12.815 1.00 96.38 130 ILE A O 1
ATOM 1056 N N . ASP A 1 131 ? -3.137 -0.302 -14.413 1.00 95.44 131 ASP A N 1
ATOM 1057 C CA . ASP A 1 131 ? -2.036 -0.548 -15.337 1.00 95.44 131 ASP A CA 1
ATOM 1058 C C . ASP A 1 131 ? -2.105 0.376 -16.565 1.00 95.44 131 ASP A C 1
ATOM 1060 O O . ASP A 1 131 ? -2.721 1.441 -16.537 1.00 95.44 131 ASP A O 1
ATOM 1064 N N . LYS A 1 132 ? -1.356 0.033 -17.616 1.00 95.88 132 LYS A N 1
ATOM 1065 C CA . LYS A 1 132 ? -1.273 0.830 -18.844 1.00 95.88 132 LYS A CA 1
ATOM 1066 C C . LYS A 1 132 ? -2.562 0.804 -19.677 1.00 95.88 132 LYS A C 1
ATOM 1068 O O . LYS A 1 132 ? -2.705 1.667 -20.535 1.00 95.88 132 LYS A O 1
ATOM 1073 N N . ASP A 1 133 ? -3.410 -0.202 -19.468 1.00 95.31 133 ASP A N 1
ATOM 1074 C CA . ASP A 1 133 ? -4.629 -0.460 -20.235 1.00 95.31 133 ASP A CA 1
ATOM 1075 C C . ASP A 1 133 ? -5.876 0.066 -19.501 1.00 95.31 133 ASP A C 1
ATOM 1077 O O . ASP A 1 133 ? -6.994 -0.253 -19.889 1.00 95.31 133 ASP A O 1
ATOM 1081 N N . GLU A 1 134 ? -5.695 0.854 -18.434 1.00 96.31 134 GLU A N 1
ATOM 1082 C CA . GLU A 1 134 ? -6.791 1.558 -17.771 1.00 96.31 134 GLU A CA 1
ATOM 1083 C C . GLU A 1 134 ? -7.412 2.609 -18.701 1.00 96.31 134 GLU A C 1
ATOM 1085 O O . GLU A 1 134 ? -6.700 3.399 -19.329 1.00 96.31 134 GLU A O 1
ATOM 1090 N N . GLU A 1 135 ? -8.742 2.637 -18.741 1.00 96.94 135 GLU A N 1
ATOM 1091 C CA . GLU A 1 135 ? -9.526 3.538 -19.589 1.00 96.94 135 GLU A CA 1
ATOM 1092 C C . GLU A 1 135 ? -10.234 4.627 -18.777 1.00 96.94 135 GLU A C 1
ATOM 1094 O O . GLU A 1 135 ? -10.516 5.696 -19.323 1.00 96.94 135 GLU A O 1
ATOM 1099 N N . ASP A 1 136 ? -10.484 4.401 -17.479 1.00 97.62 136 ASP A N 1
ATOM 1100 C CA . ASP A 1 136 ? -11.076 5.407 -16.599 1.00 97.62 136 ASP A CA 1
ATOM 1101 C C . ASP A 1 136 ? -10.141 6.633 -16.493 1.00 97.62 136 ASP A C 1
ATOM 1103 O O . ASP A 1 136 ? -9.022 6.521 -15.970 1.00 97.62 136 ASP A O 1
ATOM 1107 N N . PRO A 1 137 ? -10.572 7.827 -16.950 1.00 97.75 137 PRO A N 1
ATOM 1108 C CA . PRO A 1 137 ? -9.719 9.013 -16.967 1.00 97.75 137 PRO A CA 1
ATOM 1109 C C . PRO A 1 137 ? -9.182 9.416 -15.588 1.00 97.75 137 PRO A C 1
ATOM 1111 O O . PRO A 1 137 ? -8.060 9.922 -15.490 1.00 97.75 137 PRO A O 1
ATOM 1114 N N . GLU A 1 138 ? -9.948 9.193 -14.517 1.00 96.69 138 GLU A N 1
ATOM 1115 C CA . GLU A 1 138 ? -9.523 9.525 -13.160 1.00 96.69 138 GLU A CA 1
ATOM 1116 C C . GLU A 1 138 ? -8.448 8.565 -12.653 1.00 96.69 138 GLU A C 1
ATOM 1118 O O . GLU A 1 138 ? -7.476 8.998 -12.024 1.00 96.69 138 GLU A O 1
ATOM 1123 N N . LEU A 1 139 ? -8.593 7.268 -12.931 1.00 97.50 139 LEU A N 1
ATOM 1124 C CA . LEU A 1 139 ? -7.599 6.261 -12.555 1.00 97.50 139 LEU A CA 1
ATOM 1125 C C . LEU A 1 139 ? -6.321 6.403 -13.389 1.00 97.50 139 LEU A C 1
ATOM 1127 O O . LEU A 1 139 ? -5.217 6.340 -12.835 1.00 97.50 139 LEU A O 1
ATOM 1131 N N . VAL A 1 140 ? -6.445 6.705 -14.686 1.00 97.94 140 VAL A N 1
ATOM 1132 C CA . VAL A 1 140 ? -5.306 7.053 -15.551 1.00 97.94 140 VAL A CA 1
ATOM 1133 C C . VAL A 1 140 ? -4.547 8.249 -14.981 1.00 97.94 140 VAL A C 1
ATOM 1135 O O . VAL A 1 140 ? -3.314 8.219 -14.897 1.00 97.94 140 VAL A O 1
ATOM 1138 N N . GLN A 1 141 ? -5.258 9.299 -14.561 1.00 97.62 141 GLN A N 1
ATOM 1139 C CA . GLN A 1 141 ? -4.623 10.477 -13.979 1.00 97.62 141 GLN A CA 1
ATOM 1140 C C . GLN A 1 141 ? -3.963 10.165 -12.632 1.00 97.62 141 GLN A C 1
ATOM 1142 O O . GLN A 1 141 ? -2.843 10.611 -12.387 1.00 97.62 141 GLN A O 1
ATOM 1147 N N . ALA A 1 142 ? -4.591 9.346 -11.788 1.00 97.94 142 ALA A N 1
ATOM 1148 C CA . ALA A 1 142 ? -3.992 8.913 -10.529 1.00 97.94 142 ALA A CA 1
ATOM 1149 C C . ALA A 1 142 ? -2.700 8.110 -10.738 1.00 97.94 142 ALA A C 1
ATOM 1151 O O . ALA A 1 142 ? -1.714 8.326 -10.034 1.00 97.94 142 ALA A O 1
ATOM 1152 N N . ARG A 1 143 ? -2.658 7.228 -11.746 1.00 98.06 143 ARG A N 1
ATOM 1153 C CA . ARG A 1 143 ? -1.437 6.500 -12.125 1.00 98.06 143 ARG A CA 1
ATOM 1154 C C . ARG A 1 143 ? -0.325 7.450 -12.582 1.00 98.06 143 ARG A C 1
ATOM 1156 O O . ARG A 1 143 ? 0.831 7.241 -12.219 1.00 98.06 143 ARG A O 1
ATOM 1163 N N . LYS A 1 144 ? -0.652 8.494 -13.351 1.00 97.88 144 LYS A N 1
ATOM 1164 C CA . LYS A 1 144 ? 0.315 9.533 -13.756 1.00 97.88 144 LYS A CA 1
ATOM 1165 C C . LYS A 1 144 ? 0.847 10.318 -12.560 1.00 97.88 144 LYS A C 1
ATOM 1167 O O . LYS A 1 144 ? 2.056 10.486 -12.441 1.00 97.88 144 LYS A O 1
ATOM 1172 N N . GLN A 1 145 ? -0.034 10.730 -11.652 1.00 97.50 145 GLN A N 1
ATOM 1173 C CA . GLN A 1 145 ? 0.356 11.439 -10.434 1.00 97.50 145 GLN A CA 1
ATOM 1174 C C . GLN A 1 145 ? 1.308 10.592 -9.580 1.00 97.50 145 GLN A C 1
ATOM 1176 O O . GLN A 1 145 ? 2.397 11.042 -9.227 1.00 97.50 145 GLN A O 1
ATOM 1181 N N . ALA A 1 146 ? 0.956 9.323 -9.351 1.00 97.88 146 ALA A N 1
ATOM 1182 C CA . ALA A 1 146 ? 1.792 8.393 -8.599 1.00 97.88 146 ALA A CA 1
ATOM 1183 C C . ALA A 1 146 ? 3.179 8.188 -9.233 1.00 97.88 146 ALA A C 1
ATOM 1185 O O . ALA A 1 146 ? 4.141 7.948 -8.512 1.00 97.88 146 ALA A O 1
ATOM 1186 N N . TRP A 1 147 ? 3.309 8.269 -10.562 1.00 98.19 147 TRP A N 1
ATOM 1187 C CA . TRP A 1 147 ? 4.602 8.213 -11.257 1.00 98.19 147 TRP A CA 1
ATOM 1188 C C . TRP A 1 147 ? 5.445 9.477 -11.059 1.00 98.19 147 TRP A C 1
ATOM 1190 O O . TRP A 1 147 ? 6.652 9.377 -10.805 1.00 98.19 147 TRP A O 1
ATOM 1200 N N . SER A 1 148 ? 4.817 10.652 -11.155 1.00 97.56 148 SER A N 1
ATOM 1201 C CA . SER A 1 148 ? 5.485 11.943 -10.960 1.00 97.56 148 SER A CA 1
ATOM 1202 C C . SER A 1 148 ? 6.080 12.056 -9.551 1.00 97.56 148 SER A C 1
ATOM 1204 O O . SER A 1 148 ? 7.244 12.424 -9.386 1.00 97.56 148 SER A O 1
ATOM 1206 N N . GLU A 1 149 ? 5.347 11.587 -8.538 1.00 96.75 149 GLU A N 1
ATOM 1207 C CA . GLU A 1 149 ? 5.763 11.601 -7.127 1.00 96.75 149 GLU A CA 1
ATOM 1208 C C . GLU A 1 149 ? 6.878 10.600 -6.776 1.00 96.75 149 GLU A C 1
ATOM 1210 O O . GLU A 1 149 ? 7.461 10.651 -5.687 1.00 96.75 149 GLU A O 1
ATOM 1215 N N . MET A 1 150 ? 7.207 9.667 -7.674 1.00 96.50 150 MET A N 1
ATOM 1216 C CA . MET A 1 150 ? 8.318 8.743 -7.453 1.00 96.50 150 MET A CA 1
ATOM 1217 C C . MET A 1 150 ? 9.658 9.489 -7.477 1.00 96.50 150 MET A C 1
ATOM 1219 O O . MET A 1 150 ? 9.866 10.457 -8.206 1.00 96.50 150 MET A O 1
ATOM 1223 N N . SER A 1 151 ? 10.637 8.989 -6.728 1.00 95.12 151 SER A N 1
ATOM 1224 C CA . SER A 1 151 ? 12.023 9.411 -6.932 1.00 95.12 151 SER A CA 1
ATOM 1225 C C . SER A 1 151 ? 12.566 8.843 -8.245 1.00 95.12 151 SER A C 1
ATOM 1227 O O . SER A 1 151 ? 12.088 7.811 -8.725 1.00 95.12 151 SER A O 1
ATOM 1229 N N . THR A 1 152 ? 13.624 9.450 -8.789 1.00 96.06 152 THR A N 1
ATOM 1230 C CA . THR A 1 152 ? 14.330 8.912 -9.966 1.00 96.0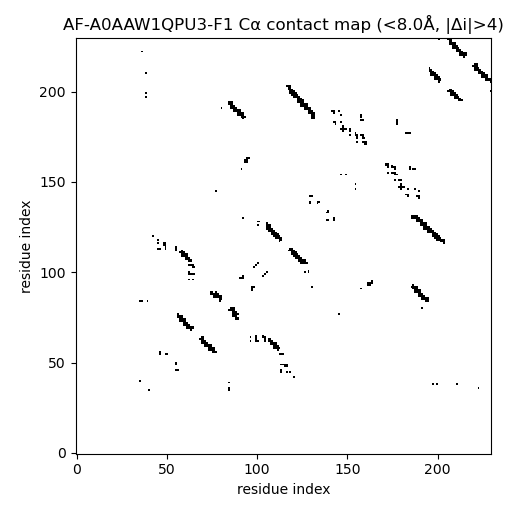6 152 THR A CA 1
ATOM 1231 C C . THR A 1 152 ? 14.750 7.460 -9.741 1.00 96.06 152 THR A C 1
ATOM 1233 O O . THR A 1 152 ? 14.391 6.596 -10.534 1.00 96.06 152 THR A O 1
ATOM 1236 N N . SER A 1 153 ? 15.383 7.149 -8.602 1.00 93.88 153 SER A N 1
ATOM 1237 C CA . SER A 1 153 ? 15.755 5.770 -8.251 1.00 93.88 153 SER A CA 1
ATOM 1238 C C . SER A 1 153 ? 14.550 4.832 -8.153 1.00 93.88 153 SER A C 1
ATOM 1240 O O . SER A 1 153 ? 14.658 3.656 -8.477 1.00 93.88 153 SER A O 1
ATOM 1242 N N . GLY A 1 154 ? 13.395 5.336 -7.709 1.00 94.00 154 GLY A N 1
ATOM 1243 C CA . G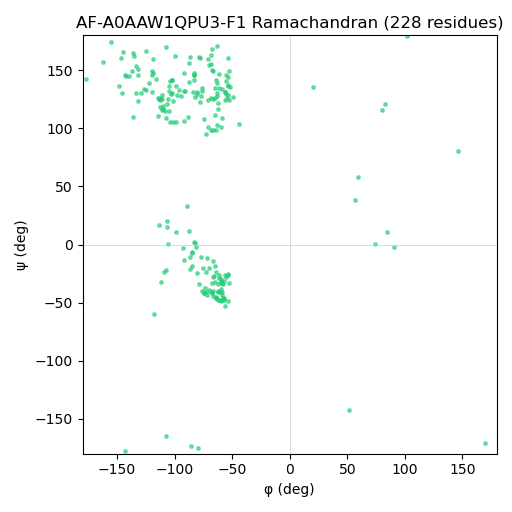LY A 1 154 ? 12.153 4.574 -7.670 1.00 94.00 154 GLY A CA 1
ATOM 1244 C C . GLY A 1 154 ? 11.616 4.252 -9.067 1.00 94.00 154 GLY A C 1
ATOM 1245 O O . GLY A 1 154 ? 11.183 3.125 -9.298 1.00 94.00 154 GLY A O 1
ATOM 1246 N N . ARG A 1 155 ? 11.674 5.208 -10.003 1.00 96.81 155 ARG A N 1
ATOM 1247 C CA . ARG A 1 155 ? 11.283 4.994 -11.405 1.00 96.81 155 ARG A CA 1
ATOM 1248 C C . ARG A 1 155 ? 12.228 4.039 -12.140 1.00 96.81 155 ARG A C 1
ATOM 1250 O O . ARG A 1 155 ? 11.755 3.251 -12.955 1.00 96.81 155 ARG A O 1
ATOM 1257 N N . SER A 1 156 ? 13.526 4.036 -11.818 1.00 96.06 156 SER A N 1
ATOM 1258 C CA . SER A 1 156 ? 14.519 3.145 -12.447 1.00 96.06 156 SER A CA 1
ATOM 1259 C C . SER A 1 156 ? 14.168 1.660 -12.320 1.00 96.06 156 SER A C 1
ATOM 1261 O O . SER A 1 156 ? 14.426 0.894 -13.236 1.00 96.06 156 SER A O 1
ATOM 1263 N N . TRP A 1 157 ? 13.501 1.233 -11.244 1.00 94.25 157 TRP A N 1
ATOM 1264 C CA . TRP A 1 157 ? 13.077 -0.168 -11.096 1.00 94.25 157 TRP A CA 1
ATOM 1265 C C . TRP A 1 157 ? 12.197 -0.670 -12.251 1.00 94.25 157 TRP A C 1
ATOM 1267 O O . TRP A 1 157 ? 12.190 -1.863 -12.550 1.00 94.25 157 TRP A O 1
ATOM 1277 N N . PHE A 1 158 ? 11.478 0.235 -12.918 1.00 96.12 158 PHE A N 1
ATOM 1278 C CA . PHE A 1 158 ? 10.571 -0.084 -14.016 1.00 96.12 158 PHE A CA 1
ATOM 1279 C C . PHE A 1 158 ? 11.267 -0.142 -15.385 1.00 96.12 158 PHE A C 1
ATOM 1281 O O . PHE A 1 158 ? 10.656 -0.640 -16.335 1.00 96.12 158 PHE A O 1
ATOM 1288 N N . THR A 1 159 ? 12.527 0.307 -15.488 1.00 95.81 159 THR A N 1
ATOM 1289 C CA . THR A 1 159 ? 13.355 0.198 -16.708 1.00 95.81 159 THR A CA 1
ATOM 1290 C C . THR A 1 159 ? 14.108 -1.129 -16.788 1.00 95.81 159 THR A C 1
ATOM 1292 O O . THR A 1 159 ? 14.492 -1.558 -17.873 1.00 95.81 159 THR A O 1
ATOM 1295 N N . TRP A 1 160 ? 14.296 -1.803 -15.652 1.00 95.00 160 TRP A N 1
ATOM 1296 C CA . TRP A 1 160 ? 15.094 -3.023 -15.551 1.00 95.00 160 TRP A CA 1
ATOM 1297 C C . TRP A 1 160 ? 14.453 -4.220 -16.269 1.00 95.00 160 TRP A C 1
ATOM 1299 O O . TRP A 1 160 ? 13.243 -4.206 -16.537 1.00 95.00 160 TRP A O 1
ATOM 1309 N N . PRO A 1 161 ? 15.226 -5.288 -16.555 1.00 94.31 161 PRO A N 1
ATOM 1310 C CA . PRO A 1 161 ? 14.701 -6.534 -17.104 1.00 94.31 161 PRO A CA 1
ATOM 1311 C C . PRO A 1 161 ? 13.559 -7.126 -16.273 1.00 94.31 161 PRO A C 1
ATOM 1313 O O . PRO A 1 161 ? 13.393 -6.822 -15.091 1.00 94.31 161 PRO A O 1
ATOM 1316 N N . LYS A 1 162 ? 12.771 -8.011 -16.895 1.00 93.00 162 LYS A N 1
ATOM 1317 C CA . LYS A 1 162 ? 11.609 -8.637 -16.252 1.00 93.00 162 LYS A CA 1
ATOM 1318 C C . LYS A 1 162 ? 12.004 -9.282 -14.907 1.00 93.00 162 LYS A C 1
ATOM 1320 O O . LYS A 1 162 ? 12.881 -10.151 -14.889 1.00 93.00 162 LYS A O 1
ATOM 1325 N N . PRO A 1 163 ? 11.342 -8.910 -13.796 1.00 92.31 163 PRO A N 1
ATOM 1326 C CA . PRO A 1 163 ? 11.661 -9.455 -12.485 1.00 92.31 163 PRO A CA 1
ATOM 1327 C C . PRO A 1 163 ? 11.389 -10.964 -12.426 1.00 92.31 163 PRO A C 1
ATOM 1329 O O . PRO A 1 163 ? 10.394 -11.452 -12.962 1.00 92.31 163 PRO A O 1
ATOM 1332 N N . GLY A 1 164 ? 12.266 -11.695 -11.736 1.00 90.31 164 GLY A N 1
ATOM 1333 C CA . GLY A 1 164 ? 12.171 -13.150 -11.559 1.00 90.31 164 GLY A CA 1
ATOM 1334 C C . GLY A 1 164 ? 12.880 -13.988 -12.629 1.00 90.31 164 GLY A C 1
ATOM 1335 O O . GLY A 1 164 ? 12.899 -15.210 -12.503 1.00 90.31 164 GLY A O 1
ATOM 1336 N N . LEU A 1 165 ? 13.477 -13.367 -13.651 1.00 91.94 165 LEU A N 1
ATOM 1337 C CA . LEU A 1 165 ? 14.365 -14.046 -14.602 1.00 91.94 165 LEU A CA 1
ATOM 1338 C C . LEU A 1 165 ? 15.821 -14.093 -14.094 1.00 91.94 165 LEU A C 1
ATOM 1340 O O . LEU A 1 165 ? 16.177 -13.309 -13.208 1.00 91.94 165 LEU A O 1
ATOM 1344 N N . PRO A 1 166 ? 16.677 -14.984 -14.644 1.00 94.88 166 PRO A N 1
ATOM 1345 C CA . PRO A 1 166 ? 18.109 -14.986 -14.351 1.00 94.88 166 PRO A CA 1
ATOM 1346 C C . PRO A 1 166 ? 18.754 -13.614 -14.586 1.00 94.88 166 PRO A C 1
ATOM 1348 O O . PRO A 1 166 ? 18.380 -12.889 -15.509 1.00 94.88 166 PRO A O 1
ATOM 1351 N N . ARG A 1 167 ? 19.733 -13.264 -13.745 1.00 95.00 167 ARG A N 1
ATOM 1352 C CA . ARG A 1 167 ? 20.410 -11.963 -13.798 1.00 95.00 167 ARG A CA 1
ATOM 1353 C C . ARG A 1 167 ? 21.226 -11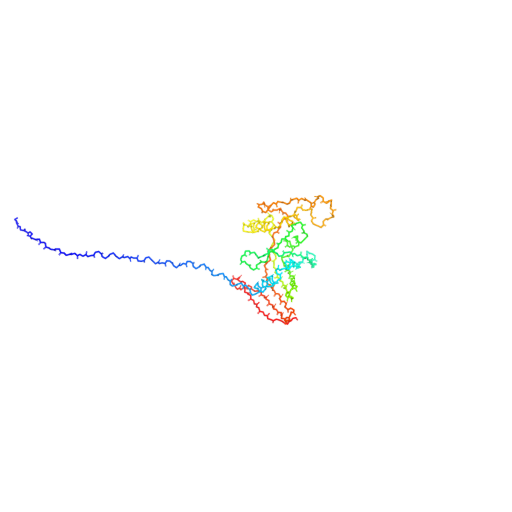.827 -15.090 1.00 95.00 167 ARG A C 1
ATOM 1355 O O . ARG A 1 167 ? 22.073 -12.669 -15.375 1.00 95.00 167 ARG A O 1
ATOM 1362 N N . GLY A 1 168 ? 20.960 -10.756 -15.835 1.00 93.94 168 GLY A N 1
ATOM 1363 C CA . GLY A 1 168 ? 21.759 -10.316 -16.977 1.00 93.94 168 GLY A CA 1
ATOM 1364 C C . GLY A 1 168 ? 22.935 -9.414 -16.572 1.00 93.94 168 GLY A C 1
ATOM 1365 O O . GLY A 1 168 ? 23.192 -9.242 -15.379 1.00 93.94 168 GLY A O 1
ATOM 1366 N N . PRO A 1 169 ? 23.649 -8.837 -17.550 1.00 96.06 169 PRO A N 1
ATOM 1367 C CA . PRO A 1 169 ? 24.776 -7.943 -17.298 1.00 96.06 169 PRO A CA 1
ATOM 1368 C C . PRO A 1 169 ? 24.328 -6.610 -16.663 1.00 96.06 169 PRO A C 1
ATOM 1370 O O . PRO A 1 169 ? 23.169 -6.203 -16.792 1.00 96.06 169 PRO A O 1
ATOM 1373 N N . ASP A 1 170 ? 25.238 -5.945 -15.947 1.00 94.94 170 ASP A N 1
ATOM 1374 C CA . ASP A 1 170 ? 24.922 -4.807 -15.070 1.00 94.94 170 ASP A CA 1
ATOM 1375 C C . ASP A 1 170 ? 24.409 -3.570 -15.825 1.00 94.94 170 ASP A C 1
ATOM 1377 O O . ASP A 1 170 ? 23.604 -2.810 -15.284 1.00 94.94 170 ASP A O 1
ATOM 1381 N N . GLU A 1 171 ? 24.787 -3.397 -17.091 1.00 95.62 171 GLU A N 1
ATOM 1382 C CA . GLU A 1 171 ? 24.361 -2.283 -17.948 1.00 95.62 171 GLU A CA 1
ATOM 1383 C C . GLU A 1 171 ? 22.836 -2.248 -18.121 1.00 95.62 171 GLU A C 1
ATOM 1385 O O . GLU A 1 171 ? 22.239 -1.178 -18.238 1.00 95.62 171 GLU A O 1
ATOM 1390 N N . GLN A 1 172 ? 22.172 -3.408 -18.055 1.00 93.62 172 GLN A N 1
ATOM 1391 C CA . GLN A 1 172 ? 20.709 -3.502 -18.130 1.00 93.62 172 GLN A CA 1
ATOM 1392 C C . GLN A 1 172 ? 20.002 -2.866 -16.920 1.00 93.62 172 GLN A C 1
ATOM 1394 O O . GLN A 1 172 ? 18.794 -2.636 -16.966 1.00 93.62 172 GLN A O 1
ATOM 1399 N N . PHE A 1 173 ? 20.735 -2.577 -15.842 1.00 94.25 173 PHE A N 1
ATOM 1400 C CA . PHE A 1 173 ? 20.221 -1.985 -14.606 1.00 94.25 173 PHE A CA 1
ATOM 1401 C C . PHE A 1 173 ? 20.598 -0.501 -14.453 1.00 94.25 173 PHE A C 1
ATOM 1403 O O . PHE A 1 173 ? 20.213 0.132 -13.470 1.00 94.25 173 PHE A O 1
ATOM 1410 N N . GLN A 1 174 ? 21.314 0.070 -15.428 1.00 93.19 174 GLN A N 1
ATOM 1411 C CA . GLN A 1 174 ? 21.791 1.461 -15.426 1.00 93.19 174 GLN A CA 1
ATOM 1412 C C . GLN A 1 174 ? 21.014 2.359 -16.406 1.00 93.19 174 GLN A C 1
ATOM 1414 O O . GLN A 1 174 ? 21.488 3.420 -16.800 1.00 93.19 174 GLN A O 1
ATOM 1419 N N . ILE A 1 175 ? 19.812 1.938 -16.806 1.00 94.06 175 ILE A N 1
ATOM 1420 C CA . ILE A 1 175 ? 18.950 2.689 -17.724 1.00 94.06 175 ILE A CA 1
ATOM 1421 C C . ILE A 1 175 ? 18.264 3.831 -16.966 1.00 94.06 175 ILE A C 1
ATOM 1423 O O . ILE A 1 175 ? 17.528 3.592 -16.000 1.00 94.06 175 ILE A O 1
ATOM 1427 N N . GLU A 1 176 ? 18.472 5.061 -17.436 1.00 94.62 176 GLU A N 1
ATOM 1428 C CA . GLU A 1 176 ? 17.787 6.246 -16.923 1.00 94.62 176 GLU A CA 1
ATOM 1429 C C . GLU A 1 176 ? 16.277 6.158 -17.218 1.00 94.62 176 GLU A C 1
ATOM 1431 O O . GLU A 1 176 ? 15.882 5.896 -18.358 1.00 94.62 176 GLU A O 1
ATOM 1436 N N . PRO A 1 177 ? 15.408 6.297 -16.201 1.00 96.00 177 PRO A N 1
ATOM 1437 C CA . PRO A 1 177 ? 13.970 6.272 -16.410 1.00 96.00 177 PRO A CA 1
ATOM 1438 C C . PRO A 1 177 ? 13.466 7.607 -16.968 1.00 96.00 177 PRO A C 1
ATOM 1440 O O . PRO A 1 177 ? 14.105 8.635 -16.741 1.00 96.00 177 PRO A O 1
ATOM 1443 N N . PRO A 1 178 ? 12.267 7.626 -17.578 1.00 96.50 178 PRO A N 1
ATOM 1444 C CA . PRO A 1 178 ? 11.582 8.877 -17.873 1.00 96.50 178 PRO A CA 1
ATOM 1445 C C . PRO A 1 178 ? 11.444 9.759 -16.624 1.00 96.50 178 PRO A C 1
ATOM 1447 O O . PRO A 1 178 ? 11.333 9.271 -15.486 1.00 96.50 178 PRO A O 1
ATOM 1450 N N . GLY A 1 179 ? 11.443 11.069 -16.844 1.00 97.06 179 GLY A N 1
ATOM 1451 C CA . GLY A 1 179 ? 11.235 12.084 -15.825 1.00 97.06 179 GLY A CA 1
ATOM 1452 C C . GLY A 1 179 ? 9.843 12.030 -15.176 1.00 97.06 179 GLY A C 1
ATOM 1453 O O . GLY A 1 179 ? 8.959 11.293 -15.619 1.00 97.06 179 GLY A O 1
ATOM 1454 N N . PRO A 1 180 ? 9.633 12.812 -14.102 1.00 96.75 180 PRO A N 1
ATOM 1455 C CA . PRO A 1 180 ? 8.355 12.860 -13.386 1.00 96.75 180 PRO A CA 1
ATOM 1456 C C . PRO A 1 180 ? 7.204 13.420 -14.239 1.00 96.75 180 PRO A C 1
ATOM 1458 O O . PRO A 1 180 ? 6.072 12.973 -14.097 1.00 96.75 180 PRO A O 1
ATOM 1461 N N . GLU A 1 181 ? 7.504 14.343 -15.155 1.00 96.62 181 GLU A N 1
ATOM 1462 C CA . GLU A 1 181 ? 6.523 14.957 -16.064 1.00 96.62 181 GLU A CA 1
ATOM 1463 C C . GLU A 1 181 ? 6.275 14.126 -17.334 1.00 96.62 181 GLU A C 1
ATOM 1465 O O . GLU A 1 181 ? 5.401 14.442 -18.142 1.00 96.62 181 GLU A O 1
ATOM 1470 N N . GLU A 1 182 ? 7.054 13.062 -17.535 1.00 96.94 182 GLU A N 1
ATOM 1471 C CA . GLU A 1 182 ? 6.909 12.171 -18.680 1.00 96.94 182 GLU A CA 1
ATOM 1472 C C . GLU A 1 182 ? 5.894 11.052 -18.395 1.00 96.94 182 GLU A C 1
ATOM 1474 O O . GLU A 1 182 ? 5.660 10.692 -17.236 1.00 96.94 182 GLU A O 1
ATOM 1479 N N . PRO A 1 183 ? 5.283 10.459 -19.440 1.00 95.75 183 PRO A N 1
ATOM 1480 C CA . PRO A 1 183 ? 4.326 9.376 -19.263 1.00 95.75 183 PRO A CA 1
ATOM 1481 C C . PRO A 1 183 ? 4.905 8.192 -18.465 1.00 95.75 183 PRO A C 1
ATOM 1483 O O . PRO A 1 183 ? 6.042 7.780 -18.715 1.00 95.75 183 PRO A O 1
ATOM 1486 N N . PRO A 1 184 ? 4.117 7.568 -17.566 1.00 97.50 184 PRO A N 1
ATOM 1487 C CA . PRO A 1 184 ? 4.581 6.404 -16.824 1.00 97.50 184 PRO A CA 1
ATOM 1488 C C . PRO A 1 184 ? 4.875 5.228 -17.751 1.00 97.50 184 PRO A C 1
ATOM 1490 O O . PRO A 1 184 ? 4.071 4.914 -18.637 1.00 97.50 184 PRO A O 1
ATOM 1493 N N . LEU A 1 185 ? 5.972 4.514 -17.489 1.00 97.38 185 LEU A N 1
ATOM 1494 C CA . LEU A 1 185 ? 6.342 3.328 -18.265 1.00 97.38 185 LEU A CA 1
ATOM 1495 C C . LEU A 1 185 ? 5.207 2.291 -18.295 1.00 97.38 185 LEU A C 1
ATOM 1497 O O . LEU A 1 185 ? 4.539 2.109 -17.278 1.00 97.38 185 LEU A O 1
ATOM 1501 N N . PRO A 1 186 ? 5.011 1.539 -19.396 1.00 96.62 186 PRO A N 1
ATOM 1502 C CA . PRO A 1 186 ? 3.985 0.493 -19.484 1.00 96.62 186 PRO A CA 1
ATOM 1503 C C . PRO A 1 186 ? 4.048 -0.558 -18.364 1.00 96.62 186 PRO A C 1
ATOM 1505 O O . PRO A 1 186 ? 3.036 -1.166 -18.031 1.00 96.62 186 PRO A O 1
ATOM 1508 N N . SER A 1 187 ? 5.235 -0.773 -17.787 1.00 96.00 187 SER A N 1
ATOM 1509 C CA . SER A 1 187 ? 5.463 -1.688 -16.668 1.00 96.00 187 SER A CA 1
ATOM 1510 C C . SER A 1 187 ? 4.972 -1.162 -15.319 1.00 96.00 187 SER A C 1
ATOM 1512 O O . SER A 1 187 ? 4.766 -1.955 -14.405 1.00 96.00 187 SER A O 1
ATOM 1514 N N . PHE A 1 188 ? 4.789 0.151 -15.176 1.00 97.50 188 PHE A N 1
ATOM 1515 C CA . PHE A 1 188 ? 4.378 0.788 -13.932 1.00 97.50 188 PHE A CA 1
ATOM 1516 C C . PHE A 1 188 ? 2.884 0.606 -13.673 1.00 97.50 188 PHE A C 1
ATOM 1518 O O . PHE A 1 188 ? 2.057 0.982 -14.508 1.00 97.50 188 PHE A O 1
ATOM 1525 N N . CYS A 1 189 ? 2.540 0.113 -12.486 1.00 96.88 189 CYS A N 1
ATOM 1526 C CA . CYS A 1 189 ? 1.170 0.038 -11.999 1.00 96.88 189 CYS A CA 1
ATOM 1527 C C . CYS A 1 189 ? 1.025 0.793 -10.675 1.00 96.88 189 CYS A C 1
ATOM 1529 O O . CYS A 1 189 ? 1.860 0.657 -9.772 1.00 96.88 189 CYS A O 1
ATOM 1531 N N . LEU A 1 190 ? -0.087 1.512 -10.544 1.00 97.69 190 LEU A N 1
ATOM 1532 C CA . LEU A 1 190 ? -0.606 1.967 -9.258 1.00 97.69 190 LEU A CA 1
ATOM 1533 C C . LEU A 1 190 ? -1.511 0.867 -8.697 1.00 97.69 190 LEU A C 1
ATOM 1535 O O . LEU A 1 190 ? -2.262 0.237 -9.436 1.00 97.69 190 LEU A O 1
ATOM 1539 N N . VAL A 1 191 ? -1.438 0.623 -7.396 1.00 97.00 191 VAL A N 1
ATOM 1540 C CA . VAL A 1 191 ? -2.342 -0.278 -6.685 1.00 97.00 191 VAL A CA 1
ATOM 1541 C C . VAL A 1 191 ? -3.065 0.523 -5.619 1.00 97.00 191 VAL A C 1
ATOM 1543 O O . VAL A 1 191 ? -2.426 1.259 -4.866 1.00 97.00 191 VAL A O 1
ATOM 1546 N N . ILE A 1 192 ? -4.384 0.370 -5.572 1.00 97.81 192 ILE A N 1
ATOM 1547 C CA . ILE A 1 192 ? -5.263 0.971 -4.573 1.00 97.81 192 ILE A CA 1
ATOM 1548 C C . ILE A 1 192 ? -5.870 -0.167 -3.756 1.00 97.81 192 ILE A C 1
ATOM 1550 O O . ILE A 1 192 ? -6.444 -1.090 -4.329 1.00 97.81 192 ILE A O 1
ATOM 1554 N N . MET A 1 193 ? -5.739 -0.100 -2.435 1.00 97.75 193 MET A N 1
ATOM 1555 C CA . MET A 1 193 ? -6.377 -1.025 -1.505 1.00 97.75 193 MET A CA 1
ATOM 1556 C C . MET A 1 193 ? -7.613 -0.388 -0.890 1.00 97.75 193 MET A C 1
ATOM 1558 O O . MET A 1 193 ? -7.517 0.661 -0.251 1.00 97.75 193 MET A O 1
ATOM 1562 N N . ASP A 1 194 ? -8.747 -1.054 -1.056 1.00 96.25 194 ASP A N 1
ATOM 1563 C CA . ASP A 1 194 ? -9.980 -0.751 -0.351 1.00 96.25 194 ASP A CA 1
ATOM 1564 C C . ASP A 1 194 ? -10.066 -1.588 0.930 1.00 96.25 194 ASP A C 1
ATOM 1566 O O . ASP A 1 194 ? -10.249 -2.802 0.875 1.00 96.25 194 ASP A O 1
ATOM 1570 N N . VAL A 1 195 ? -9.860 -0.939 2.079 1.00 97.19 195 VAL A N 1
ATOM 1571 C CA . VAL A 1 195 ? -9.768 -1.598 3.390 1.00 97.19 195 VAL A CA 1
ATOM 1572 C C . VAL A 1 195 ? -11.160 -1.899 3.926 1.00 97.19 195 VAL A C 1
ATOM 1574 O O . VAL A 1 195 ? -12.003 -1.006 4.003 1.00 97.19 195 VAL A O 1
ATOM 1577 N N . MET A 1 196 ? -11.377 -3.142 4.341 1.00 96.31 196 MET A N 1
ATOM 1578 C CA . MET A 1 196 ? -12.656 -3.642 4.850 1.00 96.31 196 MET A CA 1
ATOM 1579 C C . MET A 1 196 ? -12.602 -3.971 6.343 1.00 96.31 196 MET A C 1
ATOM 1581 O O . MET A 1 196 ? -13.598 -3.786 7.040 1.00 96.31 196 MET A O 1
ATOM 1585 N N . GLU A 1 197 ? -11.442 -4.414 6.831 1.00 98.00 197 GLU A N 1
ATOM 1586 C CA . GLU A 1 197 ? -11.208 -4.736 8.239 1.00 98.00 197 GLU A CA 1
ATOM 1587 C C . GLU A 1 197 ? -9.815 -4.259 8.663 1.00 98.00 197 GLU A C 1
ATOM 1589 O O . GLU A 1 197 ? -8.858 -4.308 7.880 1.00 98.00 197 GLU A O 1
ATOM 1594 N N . VAL A 1 198 ? -9.693 -3.810 9.911 1.00 98.62 198 VAL A N 1
ATOM 1595 C CA . VAL A 1 198 ? -8.424 -3.440 10.539 1.00 98.62 198 VAL A CA 1
ATOM 1596 C C . VAL A 1 198 ? -8.339 -4.060 11.928 1.00 98.62 198 VAL A C 1
ATOM 1598 O O . VAL A 1 198 ? -9.244 -3.920 12.741 1.00 98.62 198 VAL A O 1
ATOM 1601 N N . ASP A 1 199 ? -7.223 -4.712 12.218 1.00 98.56 199 ASP A N 1
ATOM 1602 C CA . ASP A 1 199 ? -6.859 -5.200 13.548 1.00 98.56 199 ASP A CA 1
ATOM 1603 C C . ASP A 1 199 ? -5.615 -4.431 14.003 1.00 98.56 199 ASP A C 1
ATOM 1605 O O . ASP A 1 199 ? -4.538 -4.552 13.404 1.00 98.56 199 ASP A O 1
ATOM 1609 N N . HIS A 1 200 ? -5.792 -3.566 15.001 1.00 98.62 200 HIS A N 1
ATOM 1610 C CA . HIS A 1 200 ? -4.761 -2.681 15.539 1.00 98.62 200 HIS A CA 1
ATOM 1611 C C . HIS A 1 200 ? -4.380 -3.128 16.946 1.00 98.62 200 HIS A C 1
ATOM 1613 O O . HIS A 1 200 ? -5.185 -3.085 17.870 1.00 98.62 200 HIS A O 1
ATOM 1619 N N . LEU A 1 201 ? -3.132 -3.556 17.109 1.00 98.38 201 LEU A N 1
ATOM 1620 C CA . LEU A 1 201 ? -2.576 -4.026 18.371 1.00 98.38 201 LEU A CA 1
ATOM 1621 C C . LEU A 1 201 ? -1.548 -3.026 18.903 1.00 98.38 201 LEU A C 1
ATOM 1623 O O . LEU A 1 201 ? -0.499 -2.828 18.287 1.00 98.38 201 LEU A O 1
ATOM 1627 N N . GLU A 1 202 ? -1.792 -2.477 20.090 1.00 97.62 202 GLU A N 1
ATOM 1628 C CA . GLU A 1 202 ? -0.859 -1.628 20.828 1.00 97.62 202 GLU A CA 1
ATOM 1629 C C . GLU A 1 202 ? -0.123 -2.431 21.914 1.00 97.62 202 GLU A C 1
ATOM 1631 O O . GLU A 1 202 ? -0.653 -2.730 22.986 1.00 97.62 202 GLU A O 1
ATOM 1636 N N . LEU A 1 203 ? 1.157 -2.752 21.695 1.00 95.44 203 LEU A N 1
ATOM 1637 C CA . LEU A 1 203 ? 1.901 -3.639 22.603 1.00 95.44 203 LEU A CA 1
ATOM 1638 C C . LEU A 1 203 ? 2.267 -2.990 23.944 1.00 95.44 203 LEU A C 1
ATOM 1640 O O . LEU A 1 203 ? 2.549 -3.695 24.911 1.00 95.44 203 LEU A O 1
ATOM 1644 N N . ARG A 1 204 ? 2.342 -1.656 24.014 1.00 94.06 204 ARG A N 1
ATOM 1645 C CA . ARG A 1 204 ? 2.708 -0.948 25.257 1.00 94.06 204 ARG A CA 1
ATOM 1646 C C . ARG A 1 204 ? 1.576 -0.953 26.274 1.00 94.06 204 ARG A C 1
ATOM 1648 O O . ARG A 1 204 ? 1.835 -1.124 27.460 1.00 94.06 204 ARG A O 1
ATOM 1655 N N . SER A 1 205 ? 0.356 -0.737 25.801 1.00 93.94 205 SER A N 1
ATOM 1656 C CA . SER A 1 205 ? -0.870 -0.689 26.596 1.00 93.94 205 SER A CA 1
ATOM 1657 C C . SER A 1 205 ? -1.557 -2.054 26.681 1.00 93.94 205 SER A C 1
ATOM 1659 O O . SER A 1 205 ? -2.394 -2.242 27.555 1.00 93.94 205 SER A O 1
ATOM 1661 N N . SER A 1 206 ? -1.160 -3.020 25.838 1.00 94.00 206 SER A N 1
ATOM 1662 C CA . SER A 1 206 ? -1.839 -4.317 25.685 1.00 94.00 206 SER A CA 1
ATOM 1663 C C . SER A 1 206 ? -3.314 -4.147 25.310 1.00 94.00 206 SER A C 1
ATOM 1665 O O . SER A 1 206 ? -4.170 -4.876 25.802 1.00 94.00 206 SER A O 1
ATOM 1667 N N . ILE A 1 207 ? -3.598 -3.156 24.463 1.00 95.81 207 ILE A N 1
ATOM 1668 C CA . ILE A 1 207 ? -4.929 -2.880 23.919 1.00 95.81 207 ILE A CA 1
ATOM 1669 C C . ILE A 1 207 ? -4.961 -3.370 22.474 1.00 95.81 207 ILE A C 1
ATOM 1671 O O . ILE A 1 207 ? -3.975 -3.232 21.744 1.00 95.81 207 ILE A O 1
ATOM 1675 N N . ARG A 1 208 ? -6.086 -3.962 22.070 1.00 97.62 208 ARG A N 1
ATOM 1676 C CA . ARG A 1 208 ? -6.327 -4.397 20.698 1.00 97.62 208 ARG A CA 1
ATOM 1677 C C . ARG A 1 208 ? -7.696 -3.911 20.242 1.00 97.62 208 ARG A C 1
ATOM 1679 O O . ARG A 1 208 ? -8.703 -4.239 20.863 1.00 97.62 208 ARG A O 1
ATOM 1686 N N . HIS A 1 209 ? -7.707 -3.164 19.148 1.00 97.62 209 HIS A N 1
ATOM 1687 C CA . HIS A 1 209 ? -8.907 -2.633 18.519 1.00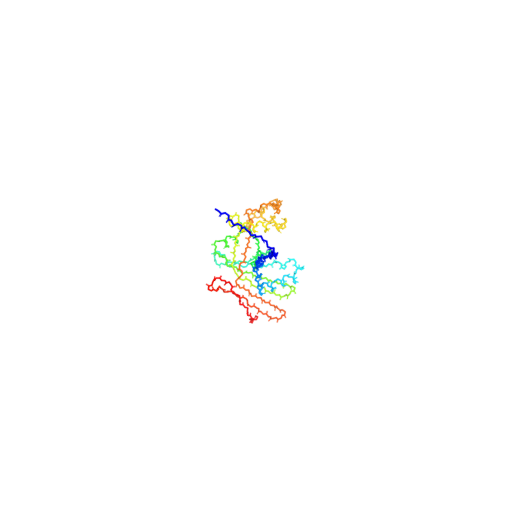 97.62 209 HIS A CA 1
ATOM 1688 C C . HIS A 1 209 ? -9.215 -3.431 17.252 1.00 97.62 209 HIS A C 1
ATOM 1690 O O . HIS A 1 209 ? -8.334 -3.652 16.413 1.00 97.62 209 HIS A O 1
ATOM 1696 N N . SER A 1 210 ? -10.467 -3.852 17.099 1.00 97.81 210 SER A N 1
ATOM 1697 C CA . SER A 1 210 ? -10.991 -4.396 15.853 1.00 97.81 210 SER A CA 1
ATOM 1698 C C . SER A 1 210 ? -11.904 -3.368 15.202 1.00 97.81 210 SER A C 1
ATOM 1700 O O . SER A 1 210 ? -12.856 -2.884 15.809 1.00 97.81 210 SER A O 1
ATOM 1702 N N . TYR A 1 211 ? -11.605 -3.047 13.949 1.00 98.00 211 TYR A N 1
ATOM 1703 C CA . TYR A 1 211 ? -12.434 -2.226 13.087 1.00 98.00 211 TYR A CA 1
ATOM 1704 C C . TYR A 1 211 ? -12.949 -3.100 11.953 1.00 98.00 211 TYR A C 1
ATOM 1706 O O . TYR A 1 211 ? -12.158 -3.699 11.226 1.00 98.00 211 TYR A O 1
ATOM 1714 N N . SER A 1 212 ? -14.257 -3.154 11.758 1.00 96.50 212 SER A N 1
ATOM 1715 C CA . SER A 1 212 ? -14.858 -3.893 10.648 1.00 96.50 212 SER A CA 1
ATOM 1716 C C . SER A 1 212 ? -15.887 -3.035 9.943 1.00 96.50 212 SER A C 1
ATOM 1718 O O . SER A 1 212 ? -16.491 -2.142 10.541 1.00 96.50 212 SER A O 1
ATOM 1720 N N . SER A 1 213 ? -16.065 -3.286 8.654 1.00 94.19 213 SER A N 1
ATOM 1721 C CA . SER A 1 213 ? -17.033 -2.561 7.853 1.00 94.19 213 SER A 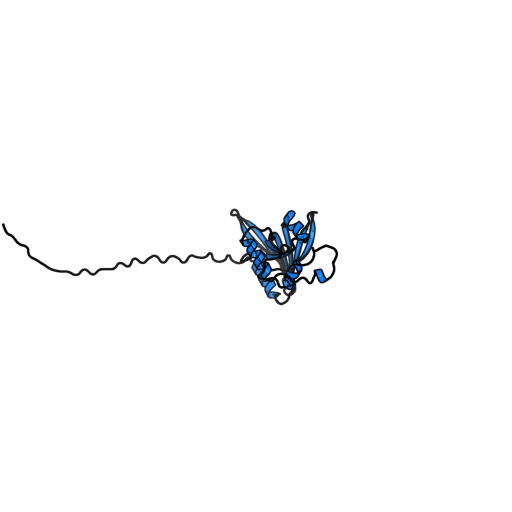CA 1
ATOM 1722 C C . SER A 1 213 ? -18.083 -3.478 7.254 1.00 94.19 213 SER A C 1
ATOM 1724 O O . SER A 1 213 ? -17.811 -4.624 6.900 1.00 94.19 213 SER A O 1
ATOM 1726 N N . GLN A 1 214 ? -19.301 -2.961 7.148 1.00 91.50 214 GLN A N 1
ATOM 1727 C CA . GLN A 1 214 ? -20.424 -3.631 6.509 1.00 91.50 214 GLN A CA 1
ATOM 1728 C C . GLN A 1 214 ? -21.094 -2.650 5.554 1.00 91.50 214 GLN A C 1
ATOM 1730 O O . GLN A 1 214 ? -21.121 -1.445 5.806 1.00 91.50 214 GLN A O 1
ATOM 1735 N N . LEU A 1 215 ? -21.604 -3.165 4.439 1.00 89.75 215 LEU A N 1
ATOM 1736 C CA . LEU A 1 215 ? -22.444 -2.373 3.549 1.00 89.75 215 LEU A CA 1
ATOM 1737 C C . LEU A 1 215 ? -23.859 -2.339 4.121 1.00 89.75 215 LEU A C 1
ATOM 1739 O O . LEU A 1 215 ? -24.403 -3.386 4.484 1.00 89.75 215 LEU A O 1
ATOM 1743 N N . ASP A 1 216 ? -24.441 -1.150 4.206 1.00 87.94 216 ASP A N 1
ATOM 1744 C CA . ASP A 1 216 ? -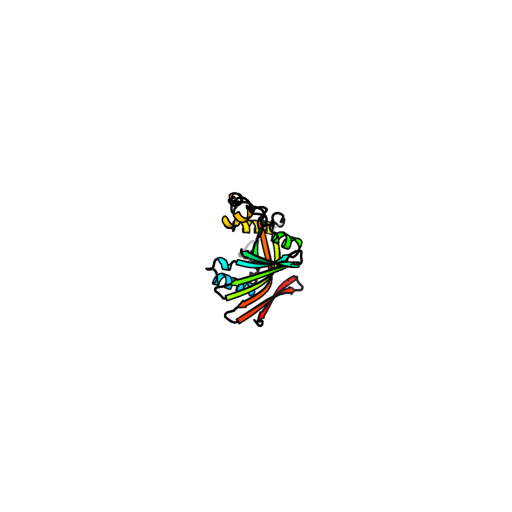25.846 -0.989 4.555 1.00 87.94 216 ASP A CA 1
ATOM 1745 C C . ASP A 1 216 ? -26.772 -1.250 3.353 1.00 87.94 216 ASP A C 1
ATOM 1747 O O . ASP A 1 216 ? -26.345 -1.684 2.279 1.00 87.94 216 ASP A O 1
ATOM 1751 N N . SER A 1 217 ? -28.075 -1.027 3.542 1.00 87.31 217 SER A N 1
ATOM 1752 C CA . SER A 1 217 ? -29.081 -1.239 2.495 1.00 87.31 217 SER A CA 1
ATOM 1753 C C . SER A 1 217 ? -28.927 -0.315 1.286 1.00 87.31 217 SER A C 1
ATOM 1755 O O . SER A 1 217 ? -29.396 -0.675 0.206 1.00 87.31 217 SER A O 1
ATOM 1757 N N . ASP A 1 218 ? -28.290 0.842 1.464 1.00 89.06 218 ASP A N 1
ATOM 1758 C CA . ASP A 1 218 ? -28.060 1.837 0.417 1.00 89.06 218 ASP A CA 1
ATOM 1759 C C . ASP A 1 218 ? -26.693 1.637 -0.268 1.00 89.06 218 ASP A C 1
ATOM 1761 O O . ASP A 1 218 ? -26.386 2.297 -1.261 1.00 89.06 218 ASP A O 1
ATOM 1765 N N . GLY A 1 219 ? -25.901 0.665 0.204 1.00 83.44 219 GLY A N 1
ATOM 1766 C CA . GLY A 1 219 ? -24.569 0.353 -0.308 1.00 83.44 219 GLY A CA 1
ATOM 1767 C C . GLY A 1 219 ? -23.467 1.225 0.291 1.00 83.44 219 GLY A C 1
ATOM 1768 O O . GLY A 1 219 ? -22.332 1.173 -0.187 1.00 83.44 219 GLY A O 1
ATOM 1769 N N . GLU A 1 220 ? -23.774 1.996 1.333 1.00 85.44 220 GLU A N 1
ATOM 1770 C CA . GLU A 1 220 ? -22.801 2.806 2.053 1.00 85.44 220 GLU A CA 1
ATOM 1771 C C . GLU A 1 220 ? -22.060 1.960 3.089 1.00 85.44 220 GLU A C 1
ATOM 1773 O O . GLU A 1 220 ? -22.595 1.021 3.685 1.00 85.44 220 GLU A O 1
ATOM 1778 N N . ARG A 1 221 ? -20.779 2.276 3.293 1.00 88.44 221 ARG A N 1
ATOM 1779 C CA . ARG A 1 221 ? -19.923 1.514 4.203 1.00 88.44 221 ARG A CA 1
ATOM 1780 C C . ARG A 1 221 ? -20.026 2.063 5.622 1.00 88.44 221 ARG A C 1
ATOM 1782 O O . ARG A 1 221 ? -19.481 3.124 5.928 1.00 88.44 221 ARG A O 1
ATOM 1789 N N . LEU A 1 222 ? -20.648 1.291 6.505 1.00 92.00 222 LEU A N 1
ATOM 1790 C CA . LEU A 1 222 ? -20.701 1.559 7.938 1.00 92.00 222 LEU A CA 1
ATOM 1791 C C . LEU A 1 222 ? -19.548 0.855 8.648 1.00 92.00 222 LEU A C 1
ATOM 1793 O O . LEU A 1 222 ? -19.295 -0.326 8.417 1.00 92.00 222 LEU A O 1
ATOM 1797 N N . TRP A 1 223 ? -18.852 1.590 9.514 1.00 94.88 223 TRP A N 1
ATOM 1798 C CA . TRP A 1 223 ? -17.730 1.080 10.296 1.00 94.88 223 TRP A CA 1
ATOM 1799 C C . TRP A 1 223 ? -18.124 0.860 11.751 1.00 94.88 223 TRP A 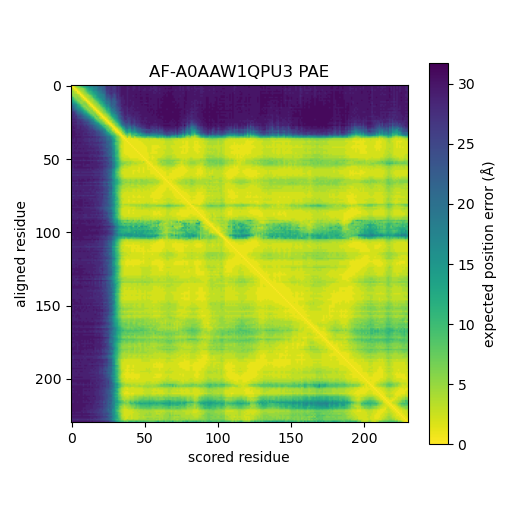C 1
ATOM 1801 O O . TRP A 1 223 ? -18.758 1.712 12.374 1.00 94.88 223 TRP A O 1
ATOM 1811 N N . HIS A 1 224 ? -17.686 -0.270 12.292 1.00 94.75 224 HIS A N 1
ATOM 1812 C CA . HIS A 1 224 ? -17.815 -0.643 13.690 1.00 94.75 224 HIS A CA 1
ATOM 1813 C C . HIS A 1 224 ? -16.427 -0.765 14.313 1.00 94.75 224 HIS A C 1
ATOM 1815 O O . HIS A 1 224 ? -15.497 -1.241 13.664 1.00 94.75 224 HIS A O 1
ATOM 1821 N N . GLU A 1 225 ? -16.308 -0.333 15.565 1.00 96.12 225 GLU A N 1
ATOM 1822 C CA . GLU A 1 225 ? -15.098 -0.424 16.380 1.00 96.12 225 GLU A CA 1
ATOM 1823 C C . GLU A 1 225 ? -15.436 -1.158 17.675 1.00 96.12 225 GLU A C 1
ATOM 1825 O O . GLU A 1 225 ? -16.440 -0.852 18.325 1.00 96.12 225 GLU A O 1
ATOM 1830 N N . GLU A 1 226 ? -14.597 -2.117 18.046 1.00 96.06 226 GLU A N 1
ATOM 1831 C CA . GLU A 1 226 ? -14.679 -2.818 19.322 1.00 96.06 226 GLU A CA 1
ATOM 1832 C C . GLU A 1 226 ? -13.287 -3.116 19.888 1.00 96.06 226 GLU A C 1
ATOM 1834 O O . GLU A 1 226 ? -12.345 -3.429 19.156 1.00 96.06 226 GLU A O 1
ATOM 1839 N N . ASP A 1 227 ? -13.168 -3.056 21.213 1.00 96.50 227 ASP A N 1
ATOM 1840 C CA . ASP A 1 227 ? -11.980 -3.524 21.920 1.00 96.50 227 ASP A CA 1
ATOM 1841 C C . ASP A 1 227 ? -12.079 -5.038 22.107 1.00 96.50 227 ASP A C 1
ATOM 1843 O O . ASP A 1 227 ? -13.061 -5.555 22.648 1.00 96.50 227 ASP A O 1
ATOM 1847 N N . VAL A 1 228 ? -11.043 -5.759 21.687 1.00 94.12 228 VAL A N 1
ATOM 1848 C CA . VAL A 1 228 ? -10.978 -7.221 21.762 1.00 94.12 228 VAL A CA 1
ATOM 1849 C C . VAL A 1 228 ? -9.810 -7.665 22.635 1.00 94.12 228 VAL A C 1
ATOM 1851 O O . VAL A 1 228 ? -8.853 -6.927 22.865 1.00 94.12 228 VAL A O 1
ATOM 1854 N N . ASN A 1 229 ? -9.869 -8.904 23.129 1.00 91.50 229 ASN A N 1
ATOM 1855 C CA . ASN A 1 229 ? -8.744 -9.468 23.869 1.00 91.50 229 ASN A CA 1
ATOM 1856 C C . ASN A 1 229 ? -7.490 -9.538 22.960 1.00 91.50 229 ASN A C 1
ATOM 1858 O O . ASN A 1 229 ? -7.612 -9.984 21.808 1.00 91.50 229 ASN A O 1
ATOM 1862 N N . PRO A 1 230 ? -6.310 -9.115 23.458 1.00 84.38 230 PRO A N 1
ATOM 1863 C CA . PRO A 1 230 ? -5.043 -9.196 22.731 1.00 84.38 230 PRO A CA 1
ATOM 1864 C C . PRO A 1 230 ? -4.671 -10.609 22.274 1.00 84.38 230 PRO A C 1
ATOM 1866 O O . PRO A 1 230 ? -4.882 -11.569 23.053 1.00 84.38 230 PRO A O 1
#

Organism: NCBI:txid41462

pLDDT: mean 86.35, std 19.7, range [33.78, 98.81]

Radius of gyration: 30.6 Å; Cα contacts (8 Å, |Δi|>4): 371; chains: 1; bounding box: 98×101×54 Å

Sequence (230 aa):
MLGRQPAGLSDHHLDHKSHSATPIGNPCQQPLPSPMLAWRQALTKSLDANSKVPFSKFFQLATIRHDGRPTNRTMVFRGFYKDTDRLTFTTDIRSKKYDDLRTHSKAAEICWYFTESREQFRLNGDLTVIDKDEEDPELVQARKQAWSEMSTSGRSWFTWPKPGLPRGPDEQFQIEPPGPEEPPLPSFCLVIMDVMEVDHLELRSSIRHSYSSQLDSDGERLWHEEDVNP

Nearest PDB structures (foldseek):
  2i51-assembly1_A  TM=9.260E-01  e=1.105E-24  Nostoc punctiforme PCC 73102
  2i51-assembly1_B  TM=9.342E-01  e=6.506E-24  Nostoc punctiforme PCC 73102
  1ci0-assembly1_B  TM=7.255E-01  e=1.456E-08  Saccharomyces cerevisiae
  2i02-assembly1_B  TM=8.355E-01  e=5.039E-08  Nostoc punctiforme PCC 73102
  2re7-assembly1_A-2  TM=7.490E-01  e=1.464E-06  Psychrobacter arcticus 273-4

InterPro domains:
  IPR012349 FMN-binding split barrel [G3DSA:2.30.110.10] (35-230)
  IPR024624 Pyridoxamine 5'-phosphate oxidase, Alr4036 family, FMN-binding domain [PF12766] (38-130)

Solvent-accessible surface area (backbone atoms only — not comparable to full-atom values): 13762 Å² total; per-residue (Å²): 134,90,84,82,86,87,82,87,86,88,80,91,78,81,84,78,80,79,78,77,78,74,80,78,73,76,75,82,78,70,79,75,80,76,79,80,52,69,70,58,52,52,53,48,53,52,48,61,75,29,61,90,41,82,65,56,46,40,32,35,43,37,38,49,38,82,86,73,45,79,47,73,46,81,46,54,63,67,51,53,52,76,100,46,91,27,41,26,34,72,50,49,61,67,30,72,64,38,54,23,42,75,76,67,39,39,58,33,34,37,45,34,66,37,80,83,79,38,32,37,40,36,41,31,31,38,51,48,78,42,50,70,84,54,76,54,68,68,59,46,48,50,38,42,50,58,44,34,74,43,52,69,77,63,44,25,68,62,58,34,73,67,62,93,58,84,88,73,67,72,72,57,70,67,49,83,46,75,58,47,92,44,80,65,56,71,37,47,22,34,32,41,35,48,72,44,34,37,42,39,37,35,65,81,79,64,45,23,42,40,35,42,53,45,70,49,97,88,67,48,80,47,77,47,77,47,82,47,87,113

Foldseek 3Di:
DDDDDDDDDDDDDDDPPDPPPDPPPDPDPDPDPDPDDPVLVVVVVLCVLQVVPPCLQKWKKWAAAPVRDIDIDIWGWQDADPPDSKTKTKAFCLDRVVCRCPPPAQWMWIWGARDRQGKIKIFIFGKDKQAPPDDPPSSQVSLLQSQLPDDQLRLLVRQAPRPPDDDDDCVSSVDGGDHSNDHRDRGMMMMITDTAKMWMARPVVQWIKIKGWDQDPVRDIDIDIDIDHD

Mean predicted aligned error: 9.92 Å